Protein AF-0000000083250906 (afdb_homodimer)

Radius of gyration: 20.4 Å; Cα contacts (8 Å, |Δi|>4): 581; chains: 2; bounding box: 52×66×54 Å

Structure (mmCIF, N/CA/C/O backbone):
data_AF-0000000083250906-model_v1
#
loop_
_entity.id
_entity.type
_entity.pdbx_description
1 polymer 'Uncharacterized protein'
#
loop_
_atom_site.group_PDB
_atom_site.id
_atom_site.type_symbol
_atom_site.label_atom_id
_atom_site.label_alt_id
_atom_site.label_comp_id
_atom_site.label_asym_id
_atom_site.label_entity_id
_atom_site.label_seq_id
_atom_site.pdbx_PDB_ins_code
_atom_site.Cartn_x
_atom_site.Cartn_y
_atom_site.Cartn_z
_atom_site.occupancy
_atom_site.B_iso_or_equiv
_atom_site.auth_seq_id
_atom_site.auth_comp_id
_atom_site.auth_asym_id
_atom_site.auth_atom_id
_atom_site.pdbx_PDB_model_num
ATOM 1 N N . MET A 1 1 ? 17.859 16.906 20.922 1 34.06 1 MET A N 1
ATOM 2 C CA . MET A 1 1 ? 17.094 16.047 20.016 1 34.06 1 MET A CA 1
ATOM 3 C C . MET A 1 1 ? 17.281 16.469 18.578 1 34.06 1 MET A C 1
ATOM 5 O O . MET A 1 1 ? 16.797 15.805 17.656 1 34.06 1 MET A O 1
ATOM 9 N N . LEU A 1 2 ? 17.578 17.812 18.469 1 46.78 2 LEU A N 1
ATOM 10 C CA . LEU A 1 2 ? 17.938 18.703 17.391 1 46.78 2 LEU A CA 1
ATOM 11 C C . LEU A 1 2 ? 19.234 18.266 16.719 1 46.78 2 LEU A C 1
ATOM 13 O O . LEU A 1 2 ? 19.469 18.578 15.555 1 46.78 2 LEU A O 1
ATOM 17 N N . GLY A 1 3 ? 20.031 17.609 17.578 1 51.97 3 GLY A N 1
ATOM 18 C CA . GLY A 1 3 ? 21.453 17.547 17.344 1 51.97 3 GLY A CA 1
ATOM 19 C C . GLY A 1 3 ? 21.844 16.562 16.25 1 51.97 3 GLY A C 1
ATOM 20 O O . GLY A 1 3 ? 22.938 16.641 15.695 1 51.97 3 GLY A O 1
ATOM 21 N N . ASN A 1 4 ? 21.016 15.383 16 1 67.25 4 ASN A N 1
ATOM 22 C CA . ASN A 1 4 ? 21.625 14.359 15.164 1 67.25 4 ASN A CA 1
ATOM 23 C C . ASN A 1 4 ? 21.172 14.469 13.711 1 67.25 4 ASN A C 1
ATOM 25 O O . ASN A 1 4 ? 21 13.453 13.031 1 67.25 4 ASN A O 1
ATOM 29 N N . GLU A 1 5 ? 20.891 15.664 13.297 1 77.81 5 GLU A N 1
ATOM 30 C CA . GLU A 1 5 ? 20.562 15.875 11.891 1 77.81 5 GLU A CA 1
ATOM 31 C C . GLU A 1 5 ? 21.812 16.188 11.078 1 77.81 5 GLU A C 1
ATOM 33 O O . GLU A 1 5 ? 22.719 16.859 11.562 1 77.81 5 GLU A O 1
ATOM 38 N N . ARG A 1 6 ? 22.031 15.648 9.891 1 81.88 6 ARG A N 1
ATOM 39 C CA . ARG A 1 6 ? 23.109 15.914 8.945 1 81.88 6 ARG A CA 1
ATOM 40 C C . ARG A 1 6 ? 22.578 16.578 7.684 1 81.88 6 ARG A C 1
ATOM 42 O O . ARG A 1 6 ? 21.516 16.234 7.191 1 81.88 6 ARG A O 1
ATOM 49 N N . THR A 1 7 ? 23.328 17.578 7.266 1 82.25 7 THR A N 1
ATOM 50 C CA . THR A 1 7 ? 23.047 18.125 5.941 1 82.25 7 THR A CA 1
ATOM 51 C C . THR A 1 7 ? 23.453 17.141 4.852 1 82.25 7 THR A C 1
ATOM 53 O O . THR A 1 7 ? 24.594 16.641 4.844 1 82.25 7 THR A O 1
ATOM 56 N N . MET A 1 8 ? 22.547 16.891 3.951 1 82.88 8 MET A N 1
ATOM 57 C CA . MET A 1 8 ? 22.828 15.898 2.904 1 82.88 8 MET A CA 1
ATOM 58 C C . MET A 1 8 ? 23.547 16.547 1.726 1 82.88 8 MET A C 1
ATOM 60 O O . MET A 1 8 ? 23.25 17.688 1.371 1 82.88 8 MET A O 1
ATOM 64 N N . PRO A 1 9 ? 24.547 15.797 1.198 1 79.19 9 PRO A N 1
ATOM 65 C CA . PRO A 1 9 ? 25.078 16.266 -0.079 1 79.19 9 PRO A CA 1
ATOM 66 C C . PRO A 1 9 ? 24 16.406 -1.157 1 79.19 9 PRO A C 1
ATOM 68 O O . PRO A 1 9 ? 23 15.68 -1.126 1 79.19 9 PRO A O 1
ATOM 71 N N . SER A 1 10 ? 24.219 17.281 -2.186 1 81.5 10 SER A N 1
ATOM 72 C CA . SER A 1 10 ? 23.219 17.656 -3.178 1 81.5 10 SER A CA 1
ATOM 73 C C . SER A 1 10 ? 22.75 16.438 -3.973 1 81.5 10 SER A C 1
ATOM 75 O O . SER A 1 10 ? 21.578 16.344 -4.344 1 81.5 10 SER A O 1
ATOM 77 N N . PHE A 1 11 ? 23.609 15.578 -4.215 1 74.62 11 PHE A N 1
ATOM 78 C CA . PHE A 1 11 ? 23.281 14.43 -5.055 1 74.62 11 PHE A CA 1
ATOM 79 C C . PHE A 1 11 ? 22.359 13.469 -4.309 1 74.62 11 PHE A C 1
ATOM 81 O O . PHE A 1 11 ? 21.703 12.625 -4.926 1 74.62 11 PHE A O 1
ATOM 88 N N . LEU A 1 12 ? 22.125 13.664 -3.014 1 79.5 12 LEU A N 1
ATOM 89 C CA . LEU A 1 12 ? 21.281 12.789 -2.215 1 79.5 12 LEU A CA 1
ATOM 90 C C . LEU A 1 12 ? 19.969 13.484 -1.839 1 79.5 12 LEU A C 1
ATOM 92 O O . LEU A 1 12 ? 19.125 12.898 -1.171 1 79.5 12 LEU A O 1
ATOM 96 N N . HIS A 1 13 ? 19.844 14.688 -2.299 1 81.94 13 HIS A N 1
ATOM 97 C CA . HIS A 1 13 ? 18.688 15.477 -1.919 1 81.94 13 HIS A CA 1
ATOM 98 C C . HIS A 1 13 ? 17.391 14.836 -2.43 1 81.94 13 HIS A C 1
ATOM 100 O O . HIS A 1 13 ? 16.344 14.93 -1.783 1 81.94 13 HIS A O 1
ATOM 106 N N . GLU A 1 14 ? 17.5 14.164 -3.51 1 78.56 14 GLU A N 1
ATOM 107 C CA . GLU A 1 14 ? 16.312 13.57 -4.094 1 78.56 14 GLU A CA 1
ATOM 108 C C . GLU A 1 14 ? 15.812 12.398 -3.256 1 78.56 14 GLU A C 1
ATOM 110 O O . GLU A 1 14 ? 14.617 12.086 -3.258 1 78.56 14 GLU A O 1
ATOM 115 N N . VAL A 1 15 ? 16.703 11.844 -2.527 1 79.94 15 VAL A N 1
ATOM 116 C CA . VAL A 1 15 ? 16.359 10.648 -1.77 1 79.94 15 VAL A CA 1
ATOM 117 C C . VAL A 1 15 ? 16.109 11.008 -0.306 1 79.94 15 VAL A C 1
ATOM 119 O O . VAL A 1 15 ? 15.164 10.531 0.312 1 79.94 15 VAL A O 1
ATOM 122 N N . PHE A 1 16 ? 16.906 11.867 0.268 1 82.69 16 PHE A N 1
ATOM 123 C CA . PHE A 1 16 ? 16.875 12.078 1.711 1 82.69 16 PHE A CA 1
ATOM 124 C C . PHE A 1 16 ? 16.406 13.484 2.043 1 82.69 16 PHE A C 1
ATOM 126 O O . PHE A 1 16 ? 16.203 13.82 3.213 1 82.69 16 PHE A O 1
ATOM 133 N N . GLY A 1 17 ? 16.25 14.297 1.015 1 79.81 17 GLY A N 1
ATOM 134 C CA . GLY A 1 17 ? 16.047 15.711 1.27 1 79.81 17 GLY A CA 1
ATOM 135 C C . GLY A 1 17 ? 17.328 16.438 1.655 1 79.81 17 GLY A C 1
ATOM 136 O O . GLY A 1 17 ? 18.422 15.875 1.567 1 79.81 17 GLY A O 1
ATOM 137 N N . ALA A 1 18 ? 17.125 17.703 2.133 1 81.31 18 ALA A N 1
ATOM 138 C CA . ALA A 1 18 ? 18.281 18.562 2.402 1 81.31 18 ALA A CA 1
ATOM 139 C C . ALA A 1 18 ? 18.875 18.25 3.77 1 81.31 18 ALA A C 1
ATOM 141 O O . ALA A 1 18 ? 20.094 18.297 3.943 1 81.31 18 ALA A O 1
ATOM 142 N N . LYS A 1 19 ? 18.062 17.969 4.758 1 82.06 19 LYS A N 1
ATOM 143 C CA . LYS A 1 19 ? 18.484 17.609 6.102 1 82.06 19 LYS A CA 1
ATOM 144 C C . LYS A 1 19 ? 17.75 16.375 6.602 1 82.06 19 LYS A C 1
ATOM 146 O O . LYS A 1 19 ? 16.547 16.219 6.379 1 82.06 19 LYS A O 1
ATOM 151 N N . GLN A 1 20 ? 18.562 15.398 7.098 1 83.75 20 GLN A N 1
ATOM 152 C CA . GLN A 1 20 ? 17.969 14.148 7.574 1 83.75 20 GLN A CA 1
ATOM 153 C C . GLN A 1 20 ? 18.719 13.609 8.789 1 83.75 20 GLN A C 1
ATOM 155 O O . GLN A 1 20 ? 19.938 13.734 8.883 1 83.75 20 GLN A O 1
ATOM 160 N N . SER A 1 21 ? 17.969 13.07 9.742 1 88.88 21 SER A N 1
ATOM 161 C CA . SER A 1 21 ? 18.625 12.422 10.883 1 88.88 21 SER A CA 1
ATOM 162 C C . SER A 1 21 ? 19.375 11.172 10.445 1 88.88 21 SER A C 1
ATOM 164 O O . SER A 1 21 ? 18.953 10.477 9.523 1 88.88 21 SER A O 1
ATOM 166 N N . VAL A 1 22 ? 20.422 10.844 11.133 1 88.69 22 VAL A N 1
ATOM 167 C CA . VAL A 1 22 ? 21.234 9.672 10.828 1 88.69 22 VAL A CA 1
ATOM 168 C C . VAL A 1 22 ? 20.422 8.406 11.016 1 88.69 22 VAL A C 1
ATOM 170 O O . VAL A 1 22 ? 20.516 7.473 10.211 1 88.69 22 VAL A O 1
ATOM 173 N N . GLY A 1 23 ? 19.641 8.328 12.07 1 91.5 23 GLY A N 1
ATOM 174 C CA . GLY A 1 23 ? 18.766 7.18 12.281 1 91.5 23 GLY A CA 1
ATOM 175 C C . GLY A 1 23 ? 17.828 6.926 11.133 1 91.5 23 GLY A C 1
ATOM 176 O O . GLY A 1 23 ? 17.609 5.777 10.734 1 91.5 23 GLY A O 1
ATOM 177 N N . THR A 1 24 ? 17.25 7.941 10.586 1 92.62 24 THR A N 1
ATOM 178 C CA . THR A 1 24 ? 16.328 7.828 9.461 1 92.62 24 THR A CA 1
ATOM 179 C C . THR A 1 24 ? 17.062 7.34 8.211 1 92.62 24 THR A C 1
ATOM 181 O O . THR A 1 24 ? 16.562 6.473 7.492 1 92.62 24 THR A O 1
ATOM 184 N N . ILE A 1 25 ? 18.25 7.895 7.988 1 93.19 25 ILE A N 1
ATOM 185 C CA . ILE A 1 25 ? 19.047 7.469 6.844 1 93.19 25 ILE A CA 1
ATOM 186 C C . ILE A 1 25 ? 19.359 5.977 6.953 1 93.19 25 ILE A C 1
ATOM 188 O O . ILE A 1 25 ? 19.172 5.23 5.988 1 93.19 25 ILE A O 1
ATOM 192 N N . LEU A 1 26 ? 19.797 5.539 8.062 1 94.62 26 LEU A N 1
ATOM 193 C CA . LEU A 1 26 ? 20.125 4.141 8.289 1 94.62 26 LEU A CA 1
ATOM 194 C C . LEU A 1 26 ? 18.906 3.248 8.094 1 94.62 26 LEU A C 1
ATOM 196 O O . LEU A 1 26 ? 19.016 2.164 7.512 1 94.62 26 LEU A O 1
ATOM 200 N N . ALA A 1 27 ? 17.766 3.695 8.562 1 96 27 ALA A N 1
ATOM 201 C CA . ALA A 1 27 ? 16.531 2.928 8.398 1 96 27 ALA A CA 1
ATOM 202 C C . ALA A 1 27 ? 16.156 2.797 6.93 1 96 27 ALA A C 1
ATOM 204 O O . ALA A 1 27 ? 15.734 1.729 6.484 1 96 27 ALA A O 1
ATOM 205 N N . ILE A 1 28 ? 16.312 3.881 6.176 1 96.69 28 ILE A N 1
ATOM 206 C CA . ILE A 1 28 ? 15.992 3.9 4.754 1 96.69 28 ILE A CA 1
ATOM 207 C C . ILE A 1 28 ? 16.922 2.943 4.004 1 96.69 28 ILE A C 1
ATOM 209 O O . ILE A 1 28 ? 16.453 2.129 3.201 1 96.69 28 ILE A O 1
ATOM 213 N N . VAL A 1 29 ? 18.219 3.02 4.289 1 96.5 29 VAL A N 1
ATOM 214 C CA . VAL A 1 29 ? 19.188 2.131 3.654 1 96.5 29 VAL A CA 1
ATOM 215 C C . VAL A 1 29 ? 18.906 0.686 4.062 1 96.5 29 VAL A C 1
ATOM 217 O O . VAL A 1 29 ? 18.953 -0.222 3.229 1 96.5 29 VAL A O 1
ATOM 220 N N . ALA A 1 30 ? 18.594 0.474 5.281 1 97.69 30 ALA A N 1
ATOM 221 C CA . ALA A 1 30 ? 18.328 -0.868 5.797 1 97.69 30 ALA A CA 1
ATOM 222 C C . ALA A 1 30 ? 17.109 -1.484 5.117 1 97.69 30 ALA A C 1
ATOM 224 O O . ALA A 1 30 ? 17.156 -2.641 4.691 1 97.69 30 ALA A O 1
ATOM 225 N N . ILE A 1 31 ? 16.047 -0.739 5.023 1 98.06 31 ILE A N 1
ATOM 226 C CA . ILE A 1 31 ? 14.836 -1.302 4.434 1 98.06 31 ILE A CA 1
ATOM 227 C C . ILE A 1 31 ? 15.055 -1.54 2.941 1 98.06 31 ILE A C 1
ATOM 229 O O . ILE A 1 31 ? 14.586 -2.543 2.396 1 98.06 31 ILE A O 1
ATOM 233 N N . GLY A 1 32 ? 15.703 -0.573 2.227 1 98.06 32 GLY A N 1
ATOM 234 C CA . GLY A 1 32 ? 16.016 -0.801 0.828 1 98.06 32 GLY A CA 1
ATOM 235 C C . GLY A 1 32 ? 16.859 -2.045 0.604 1 98.06 32 GLY A C 1
ATOM 236 O O . GLY A 1 32 ? 16.547 -2.863 -0.264 1 98.06 32 GLY A O 1
ATOM 237 N N . THR A 1 33 ? 17.906 -2.154 1.398 1 98.25 33 THR A N 1
ATOM 238 C CA . THR A 1 33 ? 18.781 -3.316 1.316 1 98.25 33 THR A CA 1
ATOM 239 C C . THR A 1 33 ? 18.031 -4.594 1.683 1 98.25 33 THR A C 1
ATOM 241 O O . THR A 1 33 ? 18.156 -5.609 0.997 1 98.25 33 THR A O 1
ATOM 244 N N . GLY A 1 34 ? 17.312 -4.527 2.762 1 98.44 34 GLY A N 1
ATOM 245 C CA . GLY A 1 34 ? 16.547 -5.68 3.195 1 98.44 34 GLY A CA 1
ATOM 246 C C . GLY A 1 34 ? 15.578 -6.184 2.137 1 98.44 34 GLY A C 1
ATOM 247 O O . GLY A 1 34 ? 15.477 -7.391 1.912 1 98.44 34 GLY A O 1
ATOM 248 N N . ILE A 1 35 ? 14.883 -5.316 1.501 1 98.44 35 ILE A N 1
ATOM 249 C CA . ILE A 1 35 ? 13.914 -5.676 0.474 1 98.44 35 ILE A CA 1
ATOM 250 C C . ILE A 1 35 ? 14.625 -6.316 -0.713 1 98.44 35 ILE A C 1
ATOM 252 O O . ILE A 1 35 ? 14.234 -7.391 -1.177 1 98.44 35 ILE A O 1
ATOM 256 N N . ALA A 1 36 ? 15.68 -5.672 -1.227 1 98.12 36 ALA A N 1
ATOM 257 C CA . ALA A 1 36 ? 16.422 -6.227 -2.354 1 98.12 36 ALA A CA 1
ATOM 258 C C . ALA A 1 36 ? 16.969 -7.613 -2.023 1 98.12 36 ALA A C 1
ATOM 260 O O . ALA A 1 36 ? 16.828 -8.547 -2.818 1 98.12 36 ALA A O 1
ATOM 261 N N . CYS A 1 37 ? 17.516 -7.824 -0.833 1 97.94 37 CYS A N 1
ATOM 262 C CA . CYS A 1 37 ? 18.078 -9.094 -0.414 1 97.94 37 CYS A CA 1
ATOM 263 C C . CYS A 1 37 ? 17 -10.148 -0.228 1 97.94 37 CYS A C 1
ATOM 265 O O . CYS A 1 37 ? 17.156 -11.289 -0.661 1 97.94 37 CYS A O 1
ATOM 267 N N . ALA A 1 38 ? 15.953 -9.773 0.42 1 98.31 38 ALA A N 1
ATOM 268 C CA . ALA A 1 38 ? 14.867 -10.727 0.674 1 98.31 38 ALA A CA 1
ATOM 269 C C . ALA A 1 38 ? 14.297 -11.273 -0.631 1 98.31 38 ALA A C 1
ATOM 271 O O . ALA A 1 38 ? 14.047 -12.477 -0.751 1 98.31 38 ALA A O 1
ATOM 272 N N . LEU A 1 39 ? 14.078 -10.422 -1.577 1 97.38 39 LEU A N 1
ATOM 273 C CA . LEU A 1 39 ? 13.547 -10.867 -2.859 1 97.38 39 LEU A CA 1
ATOM 274 C C . LEU A 1 39 ? 14.562 -11.711 -3.609 1 97.38 39 LEU A C 1
ATOM 276 O O . LEU A 1 39 ? 14.219 -12.75 -4.18 1 97.38 39 LEU A O 1
ATOM 280 N N . TRP A 1 40 ? 15.797 -11.281 -3.578 1 96.62 40 TRP A N 1
ATOM 281 C CA . TRP A 1 40 ? 16.844 -12.039 -4.258 1 96.62 40 TRP A CA 1
ATOM 282 C C . TRP A 1 40 ? 17 -13.422 -3.646 1 96.62 40 TRP A C 1
ATOM 284 O O . TRP A 1 40 ? 17.062 -14.422 -4.367 1 96.62 40 TRP A O 1
ATOM 294 N N . LEU A 1 41 ? 17.016 -13.516 -2.336 1 96.5 41 LEU A N 1
ATOM 295 C CA . LEU A 1 41 ? 17.219 -14.781 -1.632 1 96.5 41 LEU A CA 1
ATOM 296 C C . LEU A 1 41 ? 15.945 -15.625 -1.676 1 96.5 41 LEU A C 1
ATOM 298 O O . LEU A 1 41 ? 16.016 -16.859 -1.658 1 96.5 41 LEU A O 1
ATOM 302 N N . GLY A 1 42 ? 14.805 -15.023 -1.738 1 96.31 42 GLY A N 1
ATOM 303 C CA . GLY A 1 42 ? 13.531 -15.734 -1.743 1 96.31 42 GLY A CA 1
ATOM 304 C C . GLY A 1 42 ? 13.195 -16.344 -3.092 1 96.31 42 GLY A C 1
ATOM 305 O O . GLY A 1 42 ? 12.375 -17.266 -3.176 1 96.31 42 GLY A O 1
ATOM 306 N N . PHE A 1 43 ? 13.797 -15.781 -4.086 1 95.19 43 PHE A N 1
ATOM 307 C CA . PHE A 1 43 ? 13.539 -16.266 -5.438 1 95.19 43 PHE A CA 1
ATOM 308 C C . PHE A 1 43 ? 14.852 -16.469 -6.191 1 95.19 43 PHE A C 1
ATOM 310 O O . PHE A 1 43 ? 15.086 -15.844 -7.227 1 95.19 43 PHE A O 1
ATOM 317 N N . PRO A 1 44 ? 15.617 -17.391 -5.82 1 91 44 PRO A N 1
ATOM 318 C CA . PRO A 1 44 ? 16.969 -17.562 -6.352 1 91 44 PRO A CA 1
ATOM 319 C C . PRO A 1 44 ? 16.984 -17.906 -7.836 1 91 44 PRO A C 1
ATOM 321 O O . PRO A 1 44 ? 17.922 -17.578 -8.555 1 91 44 PRO A O 1
ATOM 324 N N . ASP A 1 45 ? 15.977 -18.531 -8.375 1 91.56 45 ASP A N 1
ATOM 325 C CA . ASP A 1 45 ? 15.93 -18.969 -9.766 1 91.56 45 ASP A CA 1
ATOM 326 C C . ASP A 1 45 ? 15.703 -17.781 -10.711 1 91.56 45 ASP A C 1
ATOM 328 O O . ASP A 1 45 ? 15.914 -17.906 -11.922 1 91.56 45 ASP A O 1
ATOM 332 N N . SER A 1 46 ? 15.312 -16.641 -10.094 1 90 46 SER A N 1
ATOM 333 C CA . SER A 1 46 ? 14.953 -15.492 -10.914 1 90 46 SER 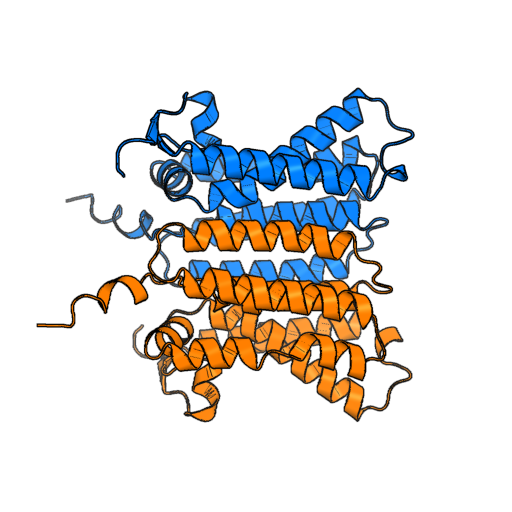A CA 1
ATOM 334 C C . SER A 1 46 ? 16.188 -14.852 -11.531 1 90 46 SER A C 1
ATOM 336 O O . SER A 1 46 ? 16.094 -14.102 -12.508 1 90 46 SER A O 1
ATOM 338 N N . THR A 1 47 ? 17.406 -15.109 -10.977 1 90.38 47 THR A N 1
ATOM 339 C CA . THR A 1 47 ? 18.594 -14.414 -11.477 1 90.38 47 THR A CA 1
ATOM 340 C C . THR A 1 47 ? 19.688 -15.406 -11.828 1 90.38 47 THR A C 1
ATOM 342 O O . THR A 1 47 ? 20.781 -15.008 -12.258 1 90.38 47 THR A O 1
ATOM 345 N N . VAL A 1 48 ? 19.531 -16.672 -11.695 1 89 48 VAL A N 1
ATOM 346 C CA . VAL A 1 48 ? 20.578 -17.688 -11.773 1 89 48 VAL A CA 1
ATOM 347 C C . VAL A 1 48 ? 21.156 -17.719 -13.18 1 89 48 VAL A C 1
ATOM 349 O O . VAL A 1 48 ? 22.375 -17.906 -13.359 1 89 48 VAL A O 1
ATOM 352 N N . ASP A 1 49 ? 20.422 -17.594 -14.164 1 90.62 49 ASP A N 1
ATOM 353 C CA . ASP A 1 49 ? 20.891 -17.719 -15.539 1 90.62 49 ASP A CA 1
ATOM 354 C C . ASP A 1 49 ? 21.203 -16.359 -16.141 1 90.62 49 ASP A C 1
ATOM 356 O O . ASP A 1 49 ? 21.422 -16.234 -17.344 1 90.62 49 ASP A O 1
ATOM 360 N N . LEU A 1 50 ? 21.312 -15.328 -15.367 1 93.62 50 LEU A N 1
ATOM 361 C CA . LEU A 1 50 ? 21.547 -13.969 -15.859 1 93.62 50 LEU A CA 1
ATOM 362 C C . LEU A 1 50 ? 22.984 -13.539 -15.594 1 93.62 50 LEU A C 1
ATOM 364 O O . LEU A 1 50 ? 23.578 -13.938 -14.594 1 93.62 50 LEU A O 1
ATOM 368 N N . PRO A 1 51 ? 23.531 -12.727 -16.594 1 96.19 51 PRO A N 1
ATOM 369 C CA . PRO A 1 51 ? 24.812 -12.094 -16.281 1 96.19 51 PRO A CA 1
ATOM 370 C C . PRO A 1 51 ? 24.781 -11.32 -14.969 1 96.19 51 PRO A C 1
ATOM 372 O O . PRO A 1 51 ? 23.766 -10.688 -14.648 1 96.19 51 PRO A O 1
ATOM 375 N N . ALA A 1 52 ? 25.922 -11.305 -14.305 1 95.06 52 ALA A N 1
ATOM 376 C CA . ALA A 1 52 ? 26.016 -10.711 -12.969 1 95.06 52 ALA A CA 1
ATOM 377 C C . ALA A 1 52 ? 25.672 -9.219 -13.008 1 95.06 52 ALA A C 1
ATOM 379 O O . ALA A 1 52 ? 25.062 -8.695 -12.078 1 95.06 52 ALA A O 1
ATOM 380 N N . TRP A 1 53 ? 26.078 -8.523 -14.055 1 96.38 53 TRP A N 1
ATOM 381 C CA . TRP A 1 53 ? 25.844 -7.086 -14.109 1 96.38 53 TRP A CA 1
ATOM 382 C C . TRP A 1 53 ? 24.359 -6.777 -14.234 1 96.38 53 TRP A C 1
ATOM 384 O O . TRP A 1 53 ? 23.875 -5.773 -13.703 1 96.38 53 TRP A O 1
ATOM 394 N N . ARG A 1 54 ? 23.578 -7.574 -14.953 1 96.88 54 ARG A N 1
ATOM 395 C CA . ARG A 1 54 ? 22.125 -7.387 -15.047 1 96.88 54 ARG A CA 1
ATOM 396 C C . ARG A 1 54 ? 21.469 -7.574 -13.688 1 96.88 54 ARG A C 1
ATOM 398 O O . ARG A 1 54 ? 20.609 -6.781 -13.297 1 96.88 54 ARG A O 1
ATOM 405 N N . THR A 1 55 ? 21.953 -8.625 -13.031 1 96.12 55 THR A N 1
ATOM 406 C CA . THR A 1 55 ? 21.422 -8.891 -11.695 1 96.12 55 THR A CA 1
ATOM 407 C C . THR A 1 55 ? 21.766 -7.75 -10.742 1 96.12 55 THR A C 1
ATOM 409 O O . THR A 1 55 ? 20.906 -7.266 -10 1 96.12 55 THR A O 1
ATOM 412 N N . ALA A 1 56 ? 23 -7.324 -10.773 1 97.12 56 ALA A N 1
ATOM 413 C CA . ALA A 1 56 ? 23.453 -6.254 -9.883 1 97.12 56 ALA A CA 1
ATOM 414 C C . ALA A 1 56 ? 22.656 -4.973 -10.125 1 97.12 56 ALA A C 1
ATOM 416 O O . ALA A 1 56 ? 22.219 -4.316 -9.18 1 97.12 56 ALA A O 1
ATOM 417 N N . LEU A 1 57 ? 22.469 -4.602 -11.367 1 97.5 57 LEU A N 1
ATOM 418 C CA . LEU A 1 57 ? 21.719 -3.393 -11.703 1 97.5 57 LEU A CA 1
ATOM 419 C C . LEU A 1 57 ? 20.25 -3.523 -11.297 1 97.5 57 LEU A C 1
ATOM 421 O O . LEU A 1 57 ? 19.656 -2.566 -10.797 1 97.5 57 LEU A O 1
ATOM 425 N N . ALA A 1 58 ? 19.672 -4.637 -11.531 1 97.31 58 ALA A N 1
ATOM 426 C CA . ALA A 1 58 ? 18.281 -4.867 -11.133 1 97.31 58 ALA A CA 1
ATOM 427 C C . ALA A 1 58 ? 18.125 -4.754 -9.617 1 97.31 58 ALA A C 1
ATOM 429 O O . ALA A 1 58 ? 17.188 -4.117 -9.133 1 97.31 58 ALA A O 1
ATOM 430 N N . LEU A 1 59 ? 19.094 -5.336 -8.898 1 97.62 59 LEU A N 1
ATOM 431 C CA . LEU A 1 59 ? 19.016 -5.293 -7.441 1 97.62 59 LEU A CA 1
ATOM 432 C C . LEU A 1 59 ? 19.234 -3.871 -6.926 1 97.62 59 LEU A C 1
ATOM 434 O O . LEU A 1 59 ? 18.625 -3.469 -5.934 1 97.62 59 LEU A O 1
ATOM 438 N N . LEU A 1 60 ? 20.078 -3.154 -7.578 1 97.69 60 LEU A N 1
ATOM 439 C CA . LEU A 1 60 ? 20.281 -1.754 -7.215 1 97.69 60 LEU A CA 1
ATOM 440 C C . LEU A 1 60 ? 19 -0.953 -7.43 1 97.69 60 LEU A C 1
ATOM 442 O O . LEU A 1 60 ? 18.656 -0.101 -6.609 1 97.69 60 LEU A O 1
ATOM 446 N N . LEU A 1 61 ? 18.359 -1.193 -8.516 1 97.81 61 LEU A N 1
ATOM 447 C CA . LEU A 1 61 ? 17.109 -0.503 -8.789 1 97.81 61 LEU A CA 1
ATOM 448 C C . LEU A 1 61 ? 16.031 -0.923 -7.793 1 97.81 61 LEU A C 1
ATOM 450 O O . LEU A 1 61 ? 15.219 -0.097 -7.359 1 97.81 61 LEU A O 1
ATOM 454 N N . ILE A 1 62 ? 16 -2.182 -7.449 1 98.06 62 ILE A N 1
ATOM 455 C CA . ILE A 1 62 ? 15.047 -2.668 -6.457 1 98.06 62 ILE A CA 1
ATOM 456 C C . ILE A 1 62 ? 15.352 -2.037 -5.102 1 98.06 62 ILE A C 1
ATOM 458 O O . ILE A 1 62 ? 14.43 -1.673 -4.363 1 98.06 62 ILE A O 1
ATOM 462 N N . PHE A 1 63 ? 16.641 -1.933 -4.762 1 97.44 63 PHE A N 1
ATOM 463 C CA . PHE A 1 63 ? 17.062 -1.211 -3.564 1 97.44 63 PHE A CA 1
ATOM 464 C C . PHE A 1 63 ? 16.516 0.212 -3.572 1 97.44 63 PHE A C 1
ATOM 466 O O . PHE A 1 63 ? 15.977 0.682 -2.566 1 97.44 63 PHE A O 1
ATOM 473 N N . ASP A 1 64 ? 16.688 0.886 -4.699 1 96.31 64 ASP A N 1
ATOM 474 C CA . ASP A 1 64 ? 16.172 2.242 -4.848 1 96.31 64 ASP A CA 1
ATOM 475 C C . ASP A 1 64 ? 14.664 2.283 -4.625 1 96.31 64 ASP A C 1
ATOM 477 O O . ASP A 1 64 ? 14.156 3.174 -3.943 1 96.31 64 ASP A O 1
ATOM 481 N N . VAL A 1 65 ? 13.914 1.351 -5.211 1 97.5 65 VAL A N 1
ATOM 482 C CA . VAL A 1 65 ? 12.461 1.278 -5.059 1 97.5 65 VAL A CA 1
ATOM 483 C C . VAL A 1 65 ? 12.102 1.091 -3.588 1 97.5 65 VAL A C 1
ATOM 485 O O . VAL A 1 65 ? 11.266 1.818 -3.049 1 97.5 65 VAL A O 1
ATOM 488 N N . GLY A 1 66 ? 12.734 0.166 -2.922 1 97.31 66 GLY A N 1
ATOM 489 C CA . GLY A 1 66 ? 12.477 -0.091 -1.516 1 97.31 66 GLY A CA 1
ATOM 490 C C . GLY A 1 66 ? 12.812 1.087 -0.622 1 97.31 66 GLY A C 1
ATOM 491 O O . GLY A 1 66 ? 12.016 1.47 0.237 1 97.31 66 GLY A O 1
ATOM 492 N N . ALA A 1 67 ? 14 1.62 -0.777 1 96.62 67 ALA A N 1
ATOM 493 C CA . ALA A 1 67 ? 14.43 2.783 -0.007 1 96.62 67 ALA A CA 1
ATOM 494 C C . ALA A 1 67 ? 13.5 3.973 -0.244 1 96.62 67 ALA A C 1
ATOM 496 O O . ALA A 1 67 ? 13.188 4.715 0.688 1 96.62 67 ALA A O 1
ATOM 497 N N . GLY A 1 68 ? 13.125 4.125 -1.486 1 96.31 68 GLY A N 1
ATOM 498 C CA . GLY A 1 68 ? 12.234 5.227 -1.837 1 96.31 68 GLY A CA 1
ATOM 499 C C . GLY A 1 68 ? 10.867 5.121 -1.188 1 96.31 68 GLY A C 1
ATOM 500 O O . GLY A 1 68 ? 10.242 6.137 -0.887 1 96.31 68 GLY A O 1
ATOM 501 N N . CYS A 1 69 ? 10.344 3.936 -0.986 1 96.5 69 CYS A N 1
ATOM 502 C CA . CYS A 1 69 ? 9.086 3.748 -0.271 1 96.5 69 CYS A CA 1
ATOM 503 C C . CYS A 1 69 ? 9.148 4.387 1.112 1 96.5 69 CYS A C 1
ATOM 505 O O . CYS A 1 69 ? 8.164 4.973 1.572 1 96.5 69 CYS A O 1
ATOM 507 N N . ALA A 1 70 ? 10.258 4.277 1.719 1 94.81 70 ALA A N 1
ATOM 508 C CA . ALA A 1 70 ? 10.43 4.805 3.07 1 94.81 70 ALA A CA 1
ATOM 509 C C . ALA A 1 70 ? 10.781 6.289 3.039 1 94.81 70 ALA A C 1
ATOM 511 O O . ALA A 1 70 ? 10.141 7.102 3.713 1 94.81 70 ALA A O 1
ATOM 512 N N . ALA A 1 71 ? 11.766 6.68 2.24 1 95.12 71 ALA A N 1
ATOM 513 C CA . ALA A 1 71 ? 12.273 8.047 2.189 1 95.12 71 ALA A CA 1
ATOM 514 C C . ALA A 1 71 ? 11.164 9.031 1.832 1 95.12 71 ALA A C 1
ATOM 516 O O . ALA A 1 71 ? 11.117 10.148 2.363 1 95.12 71 ALA A O 1
ATOM 517 N N . ASN A 1 72 ? 10.266 8.617 0.992 1 94.94 72 ASN A N 1
ATOM 518 C CA . ASN A 1 72 ? 9.219 9.508 0.5 1 94.94 72 ASN A CA 1
ATOM 519 C C . ASN A 1 72 ? 8.188 9.805 1.582 1 94.94 72 ASN A C 1
ATOM 521 O O . ASN A 1 72 ? 7.379 10.727 1.439 1 94.94 72 ASN A O 1
ATOM 525 N N . PHE A 1 73 ? 8.227 9.117 2.707 1 93.81 73 PHE A N 1
ATOM 526 C CA . PHE A 1 73 ? 7.332 9.391 3.826 1 93.81 73 PHE A CA 1
ATOM 527 C C . PHE A 1 73 ? 7.98 10.359 4.812 1 93.81 73 PHE A C 1
ATOM 529 O O . PHE A 1 73 ? 7.355 10.766 5.793 1 93.81 73 PHE A O 1
ATOM 536 N N . THR A 1 74 ? 9.219 10.672 4.621 1 91.69 74 THR A N 1
ATOM 537 C CA . THR A 1 74 ? 9.883 11.602 5.531 1 91.69 74 THR A CA 1
ATOM 538 C C . THR A 1 74 ? 9.516 13.039 5.195 1 91.69 74 THR A C 1
ATOM 540 O O . THR A 1 74 ? 9.352 13.391 4.023 1 91.69 74 THR A O 1
ATOM 543 N N . ALA A 1 75 ? 9.5 13.891 6.262 1 88.38 75 ALA A N 1
ATOM 544 C CA . ALA A 1 75 ? 9.227 15.312 6.074 1 88.38 75 ALA A CA 1
ATOM 545 C C . ALA A 1 75 ? 10.305 15.969 5.215 1 88.38 75 ALA A C 1
ATOM 547 O O . ALA A 1 75 ? 10.008 16.828 4.379 1 88.38 75 ALA A O 1
ATOM 548 N N . SER A 1 76 ? 11.508 15.555 5.355 1 87.19 76 SER A N 1
ATOM 549 C CA . SER A 1 76 ? 12.641 16.125 4.629 1 87.19 76 SER A CA 1
ATOM 550 C C . SER A 1 76 ? 12.477 15.938 3.123 1 87.19 76 SER A C 1
ATOM 552 O O . SER A 1 76 ? 12.594 16.906 2.363 1 87.19 76 SER A O 1
ATOM 554 N N . THR A 1 77 ? 12.203 14.75 2.689 1 87.56 77 THR A N 1
ATOM 555 C CA . THR A 1 77 ? 12.016 14.477 1.269 1 87.56 77 THR A CA 1
ATOM 556 C C . THR A 1 77 ? 10.758 15.156 0.741 1 87.56 77 THR A C 1
ATOM 558 O O . THR A 1 77 ? 10.773 15.742 -0.344 1 87.56 77 THR A 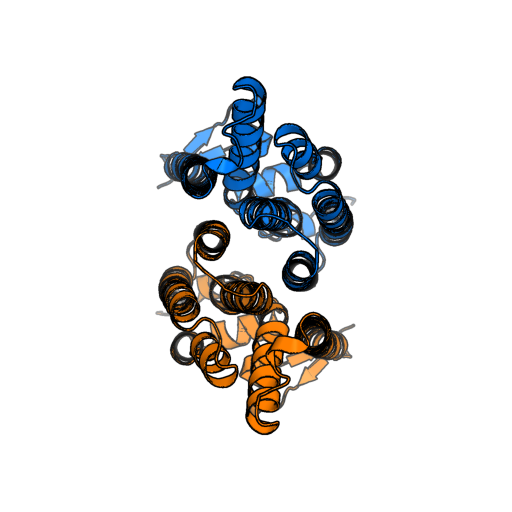O 1
ATOM 561 N N . ASN A 1 78 ? 9.688 15.078 1.482 1 88.31 78 ASN A N 1
ATOM 562 C CA . ASN A 1 78 ? 8.453 15.75 1.108 1 88.31 78 ASN A CA 1
ATOM 563 C C . ASN A 1 78 ? 8.672 17.25 0.89 1 88.31 78 ASN A C 1
ATOM 565 O O . ASN A 1 78 ? 8.25 17.797 -0.126 1 88.31 78 ASN A O 1
ATOM 569 N N . ASP A 1 79 ? 9.352 17.859 1.805 1 85.94 79 ASP A N 1
ATOM 570 C CA . ASP A 1 79 ? 9.586 19.312 1.757 1 85.94 79 ASP A CA 1
ATOM 571 C C . ASP A 1 79 ? 10.492 19.672 0.584 1 85.94 79 ASP A C 1
ATOM 573 O O . ASP A 1 79 ? 10.32 20.734 -0.029 1 85.94 79 ASP A O 1
ATOM 577 N N . PHE A 1 80 ? 11.438 18.844 0.336 1 85.69 80 PHE A N 1
ATOM 578 C CA . PHE A 1 80 ? 12.344 19.062 -0.783 1 85.69 80 PHE A CA 1
ATOM 579 C C . PHE A 1 80 ? 11.57 19.203 -2.09 1 85.69 80 PHE A C 1
ATOM 581 O O . PHE A 1 80 ? 11.797 20.141 -2.855 1 85.69 80 PHE A O 1
ATOM 588 N N . TYR A 1 81 ? 10.648 18.328 -2.352 1 86.19 81 TYR A N 1
ATOM 589 C CA . TYR A 1 81 ? 9.914 18.344 -3.609 1 86.19 81 TYR A CA 1
ATOM 590 C C . TYR A 1 81 ? 8.781 19.359 -3.566 1 86.19 81 TYR A C 1
ATOM 592 O O . TYR A 1 81 ? 8.367 19.891 -4.605 1 86.19 81 TYR A O 1
ATOM 600 N N . ALA A 1 82 ? 8.312 19.672 -2.4 1 84 82 ALA A N 1
ATOM 601 C CA . ALA A 1 82 ? 7.285 20.688 -2.244 1 84 82 ALA A CA 1
ATOM 602 C C . ALA A 1 82 ? 7.836 22.078 -2.574 1 84 82 ALA A C 1
ATOM 604 O O . ALA A 1 82 ? 7.094 22.953 -3.016 1 84 82 ALA A O 1
ATOM 605 N N . ALA A 1 83 ? 9.094 22.25 -2.408 1 85.56 83 ALA A N 1
ATOM 606 C CA . ALA A 1 83 ? 9.758 23.531 -2.625 1 85.56 83 ALA A CA 1
ATOM 607 C C . ALA A 1 83 ? 9.812 23.875 -4.109 1 85.56 83 ALA A C 1
ATOM 609 O O . ALA A 1 83 ? 9.844 25.047 -4.48 1 85.56 83 ALA A O 1
ATOM 610 N N . ASP A 1 84 ? 9.859 22.844 -4.965 1 90.5 84 ASP A N 1
ATOM 611 C CA . ASP A 1 84 ? 9.914 23.031 -6.414 1 90.5 84 ASP A CA 1
ATOM 612 C C . ASP A 1 84 ? 9.102 21.953 -7.133 1 90.5 84 ASP A C 1
ATOM 614 O O . ASP A 1 84 ? 9.586 20.844 -7.336 1 90.5 84 ASP A O 1
ATOM 618 N N . ARG A 1 85 ? 8.008 22.359 -7.625 1 89.75 85 ARG A N 1
ATOM 619 C CA . ARG A 1 85 ? 7.066 21.406 -8.203 1 89.75 85 ARG A CA 1
ATOM 620 C C . ARG A 1 85 ? 7.637 20.766 -9.469 1 89.75 85 ARG A C 1
ATOM 622 O O . ARG A 1 85 ? 7.266 19.641 -9.82 1 89.75 85 ARG A O 1
ATOM 629 N N . ARG A 1 86 ? 8.422 21.469 -10.188 1 92.56 86 ARG A N 1
ATOM 630 C CA . ARG A 1 86 ? 9.031 20.906 -11.391 1 92.56 86 ARG A CA 1
ATOM 631 C C . ARG A 1 86 ? 9.867 19.672 -11.07 1 92.56 86 ARG A C 1
ATOM 633 O O . ARG A 1 86 ? 9.914 18.719 -11.852 1 92.56 86 ARG A O 1
ATOM 640 N N . LYS A 1 87 ? 10.555 19.719 -9.938 1 90.88 87 LYS A N 1
ATOM 641 C CA . LYS A 1 87 ? 11.359 18.578 -9.5 1 90.88 87 LYS A CA 1
ATOM 642 C C . LYS A 1 87 ? 10.477 17.344 -9.25 1 90.88 87 LYS A C 1
ATOM 644 O O . LYS A 1 87 ? 10.891 16.219 -9.516 1 90.88 87 LYS A O 1
ATOM 649 N N . GLY A 1 88 ? 9.32 17.578 -8.742 1 93.38 88 GLY A N 1
ATOM 650 C CA . GLY A 1 88 ? 8.398 16.484 -8.516 1 93.38 88 GLY A CA 1
ATOM 651 C C . GLY A 1 88 ? 7.895 15.852 -9.797 1 93.38 88 GLY A C 1
ATOM 652 O O . GLY A 1 88 ? 7.82 14.625 -9.914 1 93.38 88 GLY A O 1
ATOM 653 N N . TRP A 1 89 ? 7.551 16.734 -10.727 1 94.38 89 TRP A N 1
ATOM 654 C CA . TRP A 1 89 ? 7.125 16.219 -12.023 1 94.38 89 TRP A CA 1
ATOM 655 C C . TRP A 1 89 ? 8.258 15.469 -12.719 1 94.38 89 TRP A C 1
ATOM 657 O O . TRP A 1 89 ? 8.031 14.445 -13.367 1 94.38 89 TRP A O 1
ATOM 667 N N . LEU A 1 90 ? 9.445 16 -12.594 1 93.31 90 LEU A N 1
ATOM 668 C CA . LEU A 1 90 ? 10.609 15.328 -13.148 1 93.31 90 LEU A CA 1
ATOM 669 C C . LEU A 1 90 ? 10.828 13.977 -12.469 1 93.31 90 LEU A C 1
ATOM 671 O O . LEU A 1 90 ? 11.172 12.992 -13.133 1 93.31 90 LEU A O 1
ATOM 675 N N . PHE A 1 91 ? 10.719 13.977 -11.133 1 93.06 91 PHE A N 1
ATOM 676 C CA . PHE A 1 91 ? 10.812 12.727 -10.391 1 93.06 91 PHE A CA 1
ATOM 677 C C . PHE A 1 91 ? 9.883 11.68 -10.984 1 93.06 91 PHE A C 1
ATOM 679 O O . PHE A 1 91 ? 10.297 10.555 -11.266 1 93.06 91 PHE A O 1
ATOM 686 N N . ILE A 1 92 ? 8.602 12.008 -11.195 1 95.75 92 ILE A N 1
ATOM 687 C CA . ILE A 1 92 ? 7.605 11.086 -11.719 1 95.75 92 ILE A CA 1
ATOM 688 C C . ILE A 1 92 ? 7.977 10.68 -13.148 1 95.75 92 ILE A C 1
ATOM 690 O O . ILE A 1 92 ? 7.949 9.492 -13.492 1 95.75 92 ILE A O 1
ATOM 694 N N . ALA A 1 93 ? 8.453 11.562 -13.984 1 92.38 93 ALA A N 1
ATOM 695 C CA . ALA A 1 93 ? 8.703 11.359 -15.414 1 92.38 93 ALA A CA 1
ATOM 696 C C . ALA A 1 93 ? 9.867 10.391 -15.625 1 92.38 93 ALA A C 1
ATOM 698 O O . ALA A 1 93 ? 9.875 9.625 -16.594 1 92.38 93 ALA A O 1
ATOM 699 N N . VAL A 1 94 ? 10.766 10.383 -14.711 1 90.25 94 VAL A N 1
ATOM 700 C CA . VAL A 1 94 ? 11.984 9.609 -14.945 1 90.25 94 VAL A CA 1
ATOM 701 C C . VAL A 1 94 ? 11.844 8.219 -14.328 1 90.25 94 VAL A C 1
ATOM 703 O O . VAL A 1 94 ? 12.727 7.375 -14.477 1 90.25 94 VAL A O 1
ATOM 706 N N . HIS A 1 95 ? 10.805 8 -13.734 1 93.12 95 HIS A N 1
ATOM 707 C CA . HIS A 1 95 ? 10.672 6.738 -13.016 1 93.12 95 HIS A CA 1
ATOM 708 C C . HIS A 1 95 ? 10.219 5.621 -13.945 1 93.12 95 HIS A C 1
ATOM 710 O O . HIS A 1 95 ? 9.117 5.094 -13.797 1 93.12 95 HIS A O 1
ATOM 716 N N . ALA A 1 96 ? 11.148 5.242 -14.703 1 92.44 96 ALA A N 1
ATOM 717 C CA . ALA A 1 96 ? 10.984 4.105 -15.609 1 92.44 96 ALA A CA 1
ATOM 718 C C . ALA A 1 96 ? 11.594 2.842 -15.016 1 92.44 96 ALA A C 1
ATOM 720 O O . ALA A 1 96 ? 11.875 1.884 -15.742 1 92.44 96 ALA A O 1
ATOM 721 N N . HIS A 1 97 ? 11.766 2.793 -13.758 1 92.62 97 HIS A N 1
ATOM 722 C CA . HIS A 1 97 ? 12.477 1.734 -13.039 1 92.62 97 HIS A CA 1
ATOM 723 C C . HIS A 1 97 ? 11.805 0.381 -13.258 1 92.62 97 HIS A C 1
ATOM 725 O O . HIS A 1 97 ? 12.492 -0.626 -13.461 1 92.62 97 HIS A O 1
ATOM 731 N N . LEU A 1 98 ? 10.523 0.376 -13.266 1 96.62 98 LEU A N 1
ATOM 732 C CA . LEU A 1 98 ? 9.82 -0.902 -13.227 1 96.62 98 LEU A CA 1
ATOM 733 C C . LEU A 1 98 ? 10 -1.655 -14.539 1 96.62 98 LEU A C 1
ATOM 735 O O . LEU A 1 98 ? 10.438 -2.809 -14.547 1 96.62 98 LEU A O 1
ATOM 739 N N . PRO A 1 99 ? 9.719 -1.056 -15.719 1 96.94 99 PRO A N 1
ATOM 740 C CA . PRO A 1 99 ? 9.992 -1.774 -16.969 1 96.94 99 PRO A CA 1
ATOM 741 C C . PRO A 1 99 ? 11.477 -2.115 -17.141 1 96.94 99 PRO A C 1
ATOM 743 O O . PRO A 1 99 ? 11.805 -3.146 -17.734 1 96.94 99 PRO A O 1
ATOM 746 N N . VAL A 1 100 ? 12.383 -1.289 -16.672 1 97.38 100 VAL A N 1
ATOM 747 C CA . VAL A 1 100 ? 13.82 -1.533 -16.781 1 97.38 100 VAL A CA 1
ATOM 748 C C . VAL A 1 100 ? 14.195 -2.756 -15.938 1 97.38 100 VAL A C 1
ATOM 750 O O . VAL A 1 100 ? 14.961 -3.609 -16.391 1 97.38 100 VAL A O 1
ATOM 753 N N . ILE A 1 101 ? 13.688 -2.857 -14.734 1 97.38 101 ILE A N 1
ATOM 754 C CA . ILE A 1 101 ? 13.945 -4.012 -13.883 1 97.38 101 ILE A CA 1
ATOM 755 C C . ILE A 1 101 ? 13.445 -5.281 -14.57 1 97.38 101 ILE A C 1
ATOM 757 O O . ILE A 1 101 ? 14.164 -6.285 -14.625 1 97.38 101 ILE A O 1
ATOM 761 N N . ALA A 1 102 ? 12.211 -5.238 -15.086 1 97.06 102 ALA A N 1
ATOM 762 C CA . ALA A 1 102 ? 11.656 -6.391 -15.781 1 97.06 102 ALA A CA 1
ATOM 763 C C . ALA A 1 102 ? 12.547 -6.809 -16.953 1 97.06 102 ALA A C 1
ATOM 765 O O . ALA A 1 102 ? 12.797 -7.996 -17.156 1 97.06 102 ALA A O 1
ATOM 766 N N . ALA A 1 103 ? 13.023 -5.852 -17.719 1 96.12 103 ALA A N 1
ATOM 767 C CA . ALA A 1 103 ? 13.883 -6.121 -18.859 1 96.12 103 ALA A CA 1
ATOM 768 C C . ALA A 1 103 ? 15.227 -6.711 -18.422 1 96.12 103 ALA A C 1
ATOM 770 O O . ALA A 1 103 ? 15.711 -7.668 -19.031 1 96.12 103 ALA A O 1
ATOM 771 N N . LEU A 1 104 ? 15.844 -6.16 -17.406 1 96.31 104 LEU A N 1
ATOM 772 C CA . LEU A 1 104 ? 17.125 -6.633 -16.891 1 96.31 104 LEU A CA 1
ATOM 773 C C . LEU A 1 104 ? 17.016 -8.078 -16.422 1 96.31 104 LEU A C 1
ATOM 775 O O . LEU A 1 104 ? 17.938 -8.875 -16.625 1 96.31 104 LEU A O 1
ATOM 779 N N . LEU A 1 105 ? 15.883 -8.438 -15.875 1 95.25 105 LEU A N 1
ATOM 780 C CA . LEU A 1 105 ? 15.703 -9.758 -15.281 1 95.25 105 LEU A CA 1
ATOM 781 C C . LEU A 1 105 ? 15.117 -10.742 -16.297 1 95.25 105 LEU A C 1
ATOM 783 O O . LEU A 1 105 ? 14.984 -11.93 -16 1 95.25 105 LEU A O 1
ATOM 787 N N . GLY A 1 106 ? 14.805 -10.219 -17.453 1 93.62 106 GLY A N 1
ATOM 788 C CA . GLY A 1 106 ? 14.117 -11.07 -18.406 1 93.62 106 GLY A CA 1
ATOM 789 C C . GLY A 1 106 ? 12.781 -11.57 -17.906 1 93.62 106 GLY A C 1
ATOM 790 O O . GLY A 1 106 ? 12.414 -12.727 -18.141 1 93.62 106 GLY A O 1
ATOM 791 N N . ALA A 1 107 ? 12.125 -10.75 -17.125 1 93.12 107 ALA A N 1
ATOM 792 C CA . ALA A 1 107 ? 10.898 -11.141 -16.453 1 93.12 107 ALA A CA 1
ATOM 793 C C . ALA A 1 107 ? 9.672 -10.594 -17.172 1 93.12 107 ALA A C 1
ATOM 795 O O . ALA A 1 107 ? 9.727 -10.328 -18.375 1 93.12 107 ALA A O 1
ATOM 796 N N . ASP A 1 108 ? 8.477 -10.5 -16.469 1 93.94 108 ASP A N 1
ATOM 797 C CA . ASP A 1 108 ? 7.148 -10.195 -16.984 1 93.94 108 ASP A CA 1
ATOM 798 C C . ASP A 1 108 ? 7.062 -8.758 -17.484 1 93.94 108 ASP A 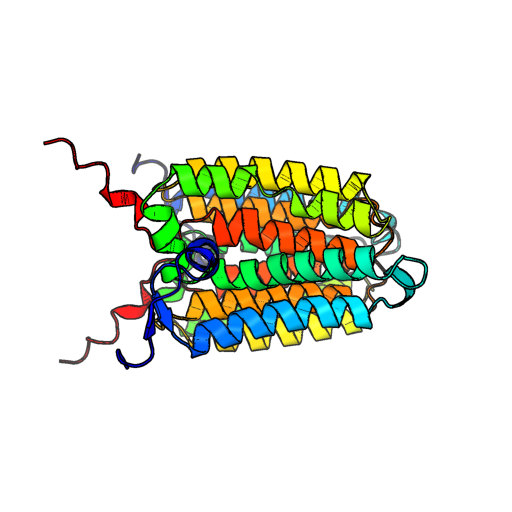C 1
ATOM 800 O O . ASP A 1 108 ? 6.484 -7.895 -16.812 1 93.94 108 ASP A O 1
ATOM 804 N N . LEU A 1 109 ? 7.473 -8.453 -18.734 1 95.75 109 LEU A N 1
ATOM 805 C CA . LEU A 1 109 ? 7.508 -7.094 -19.25 1 95.75 109 LEU A CA 1
ATOM 806 C C . LEU A 1 109 ? 6.098 -6.559 -19.469 1 95.75 109 LEU A C 1
ATOM 808 O O . LEU A 1 109 ? 5.816 -5.398 -19.156 1 95.75 109 LEU A O 1
ATOM 812 N N . GLY A 1 110 ? 5.184 -7.363 -20.047 1 96.81 110 GLY A N 1
ATOM 813 C CA . GLY A 1 110 ? 3.818 -6.926 -20.281 1 96.81 110 GLY A CA 1
ATOM 814 C C . GLY A 1 110 ? 3.137 -6.402 -19.031 1 96.81 110 GLY A C 1
ATOM 815 O O . GLY A 1 110 ? 2.785 -5.223 -18.953 1 96.81 110 GLY A O 1
ATOM 816 N N . PRO A 1 111 ? 3.027 -7.262 -18.047 1 97.94 111 PRO A N 1
ATOM 817 C CA . PRO A 1 111 ? 2.436 -6.828 -16.781 1 97.94 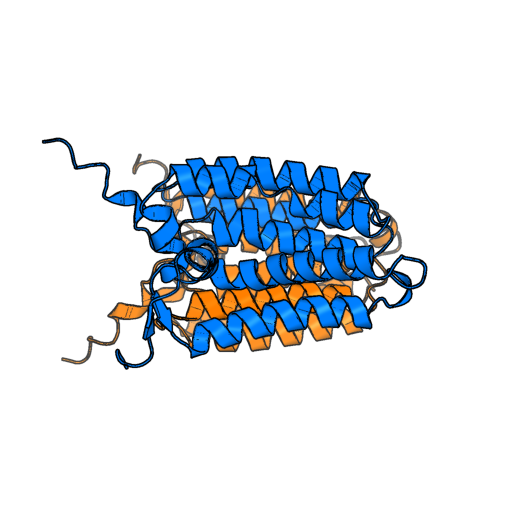111 PRO A CA 1
ATOM 818 C C . PRO A 1 111 ? 3.176 -5.645 -16.156 1 97.94 111 PRO A C 1
ATOM 820 O O . PRO A 1 111 ? 2.545 -4.73 -15.625 1 97.94 111 PRO A O 1
ATOM 823 N N . ALA A 1 112 ? 4.477 -5.664 -16.188 1 97.75 112 ALA A N 1
ATOM 824 C CA . ALA A 1 112 ? 5.262 -4.57 -15.625 1 97.75 112 ALA A CA 1
ATOM 825 C C . ALA A 1 112 ? 4.926 -3.248 -16.312 1 97.75 112 ALA A C 1
ATOM 827 O O . ALA A 1 112 ? 4.82 -2.213 -15.648 1 97.75 112 ALA A O 1
ATOM 828 N N . LEU A 1 113 ? 4.77 -3.25 -17.609 1 98.06 113 LEU A N 1
ATOM 829 C CA . LEU A 1 113 ? 4.422 -2.043 -18.359 1 98.06 113 LEU A CA 1
ATOM 830 C C . LEU A 1 113 ? 3.027 -1.559 -17.984 1 98.06 113 LEU A C 1
ATOM 832 O O . LEU A 1 113 ? 2.791 -0.353 -17.875 1 98.06 113 LEU A O 1
ATOM 836 N N . ALA A 1 114 ? 2.121 -2.457 -17.812 1 98.25 114 ALA A N 1
ATOM 837 C CA . ALA A 1 114 ? 0.765 -2.096 -17.406 1 98.25 114 ALA A CA 1
ATOM 838 C C . ALA A 1 11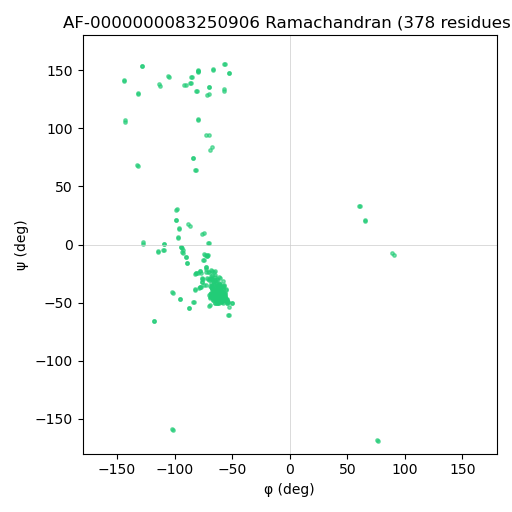4 ? 0.762 -1.41 -16.047 1 98.25 114 ALA A C 1
ATOM 840 O O . ALA A 1 114 ? 0.131 -0.365 -15.867 1 98.25 114 ALA A O 1
ATOM 841 N N . VAL A 1 115 ? 1.478 -1.994 -15.078 1 98.5 115 VAL A N 1
ATOM 842 C CA . VAL A 1 115 ? 1.538 -1.415 -13.742 1 98.5 115 VAL A CA 1
ATOM 843 C C . VAL A 1 115 ? 2.293 -0.089 -13.781 1 98.5 115 VAL A C 1
ATOM 845 O O . VAL A 1 115 ? 1.927 0.865 -13.094 1 98.5 115 VAL A O 1
ATOM 848 N N . TRP A 1 116 ? 3.344 -0.038 -14.594 1 98.5 116 TRP A N 1
ATOM 849 C CA . TRP A 1 116 ? 4.082 1.207 -14.766 1 98.5 116 TRP A CA 1
ATOM 850 C C . TRP A 1 116 ? 3.17 2.316 -15.281 1 98.5 116 TRP A C 1
ATOM 852 O O . TRP A 1 116 ? 3.141 3.414 -14.719 1 98.5 116 TRP A O 1
ATOM 862 N N . ALA A 1 117 ? 2.41 2.061 -16.312 1 98.62 117 ALA A N 1
ATOM 863 C CA . ALA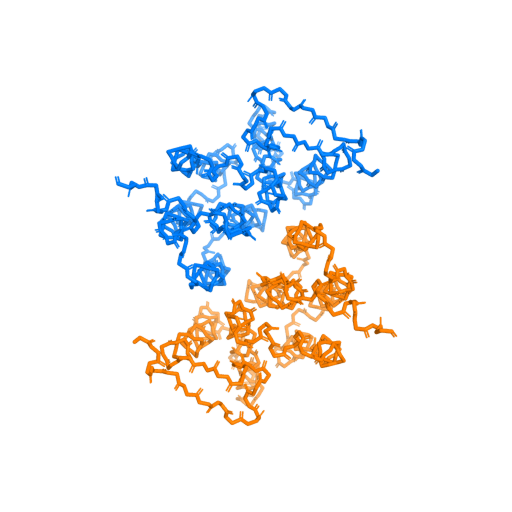 A 1 117 ? 1.501 3.057 -16.875 1 98.62 117 ALA A CA 1
ATOM 864 C C . ALA A 1 117 ? 0.457 3.49 -15.852 1 98.62 117 ALA A C 1
ATOM 866 O O . ALA A 1 117 ? 0.168 4.68 -15.711 1 98.62 117 ALA A O 1
ATOM 867 N N . PHE A 1 118 ? -0.104 2.529 -15.188 1 98.69 118 PHE A N 1
ATOM 868 C CA . PHE A 1 118 ? -1.075 2.814 -14.133 1 98.69 118 PHE A CA 1
ATOM 869 C C . PHE A 1 118 ? -0.462 3.699 -13.055 1 98.69 118 PHE A C 1
ATOM 871 O O . PHE A 1 118 ? -1.069 4.688 -12.641 1 98.69 118 PHE A O 1
ATOM 878 N N . THR A 1 119 ? 0.742 3.344 -12.609 1 98.62 119 THR A N 1
ATOM 879 C CA . THR A 1 119 ? 1.425 4.055 -11.539 1 98.62 119 THR A CA 1
ATOM 880 C C . THR A 1 119 ? 1.763 5.48 -11.961 1 98.62 119 THR A C 1
ATOM 882 O O . THR A 1 119 ? 1.497 6.434 -11.227 1 98.62 119 THR A O 1
ATOM 885 N N . ILE A 1 120 ? 2.32 5.617 -13.141 1 98.5 120 ILE A N 1
ATOM 886 C CA . ILE A 1 120 ? 2.746 6.93 -13.617 1 98.5 120 ILE A CA 1
ATOM 887 C C . ILE A 1 120 ? 1.523 7.816 -13.844 1 98.5 120 ILE A C 1
ATOM 889 O O . ILE A 1 120 ? 1.501 8.977 -13.422 1 98.5 120 ILE A O 1
ATOM 893 N N . SER A 1 121 ? 0.479 7.328 -14.523 1 98.38 121 SER A N 1
ATOM 894 C CA . SER A 1 121 ? -0.734 8.109 -14.734 1 98.38 121 SER A CA 1
ATOM 895 C C . SER A 1 121 ? -1.406 8.453 -13.406 1 98.38 121 SER A C 1
ATOM 897 O O . SER A 1 121 ? -1.835 9.586 -13.195 1 98.38 121 SER A O 1
ATOM 899 N N . GLY A 1 122 ? -1.493 7.469 -12.5 1 98.38 122 GLY A N 1
ATOM 900 C CA . GLY A 1 122 ? -2.07 7.707 -11.188 1 98.38 122 GLY A CA 1
ATOM 901 C C . GLY A 1 122 ? -1.286 8.711 -10.359 1 98.38 122 GLY A C 1
ATOM 902 O O . GLY A 1 122 ? -1.865 9.625 -9.773 1 98.38 122 GLY A O 1
ATOM 903 N N . ALA A 1 123 ? 0.031 8.516 -10.32 1 98.25 123 ALA A N 1
ATOM 904 C CA . ALA A 1 123 ? 0.884 9.453 -9.586 1 98.25 123 ALA A CA 1
ATOM 905 C C . ALA A 1 123 ? 0.747 10.867 -10.133 1 98.25 123 ALA A C 1
ATOM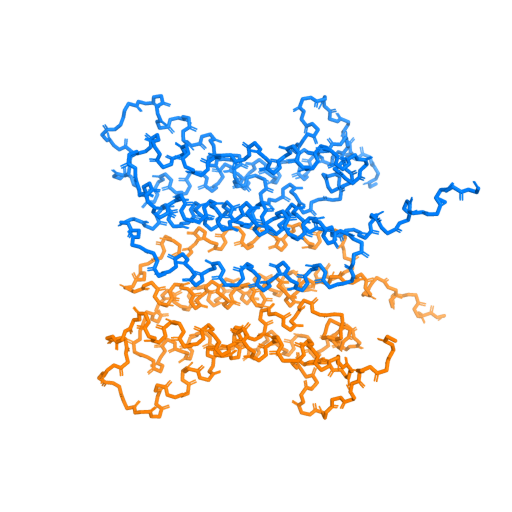 907 O O . ALA A 1 123 ? 0.72 11.836 -9.367 1 98.25 123 ALA A O 1
ATOM 908 N N . SER A 1 124 ? 0.7 11 -11.453 1 97.75 124 SER A N 1
ATOM 909 C CA . SER A 1 124 ? 0.537 12.312 -12.07 1 97.75 124 SER A CA 1
ATOM 910 C C . SER A 1 124 ? -0.777 12.961 -11.648 1 97.75 124 SER A C 1
ATOM 912 O O . SER A 1 124 ? -0.81 14.148 -11.312 1 97.75 124 SER A O 1
ATOM 914 N N . ALA A 1 125 ? -1.866 12.227 -11.68 1 97.44 125 ALA A N 1
ATOM 915 C CA . ALA A 1 125 ? -3.17 12.734 -11.266 1 97.44 125 ALA A CA 1
ATOM 916 C C . ALA A 1 125 ? -3.156 13.148 -9.797 1 97.44 125 ALA A C 1
ATOM 918 O O . ALA A 1 125 ? -3.611 14.234 -9.438 1 97.44 125 ALA A O 1
ATOM 919 N N . VAL A 1 126 ? -2.613 12.289 -8.938 1 97.31 126 VAL A N 1
ATOM 920 C CA . VAL A 1 126 ? -2.562 12.555 -7.504 1 97.31 126 VAL A CA 1
ATOM 921 C C . VAL A 1 126 ? -1.681 13.773 -7.234 1 97.31 126 VAL A C 1
ATOM 923 O O . VAL A 1 126 ? -2.039 14.641 -6.438 1 97.31 126 VAL A O 1
ATOM 926 N N . TYR A 1 127 ? -0.529 13.812 -7.902 1 96.19 127 TYR A N 1
ATOM 927 C CA . TYR A 1 127 ? 0.399 14.922 -7.719 1 96.19 127 TYR A CA 1
ATOM 928 C C . TYR A 1 127 ? -0.224 16.234 -8.172 1 96.19 127 TYR A C 1
ATOM 930 O O . TYR A 1 127 ? 0.01 17.281 -7.566 1 96.19 127 TYR A O 1
ATOM 938 N N . ALA A 1 128 ? -1.021 16.203 -9.242 1 95.19 128 ALA A N 1
ATOM 939 C CA . ALA A 1 128 ? -1.715 17.391 -9.734 1 95.19 128 ALA A CA 1
ATOM 940 C C . ALA A 1 128 ? -2.74 17.891 -8.727 1 95.19 128 ALA A C 1
ATOM 942 O O . ALA A 1 128 ? -3.146 19.062 -8.766 1 95.19 128 ALA A O 1
ATOM 943 N N . LEU A 1 129 ? -3.197 17.031 -7.859 1 93.25 129 LEU A N 1
ATOM 944 C CA . LEU A 1 129 ? -4.191 17.375 -6.852 1 93.25 129 LEU A CA 1
ATOM 945 C C . LEU A 1 129 ? -3.525 17.906 -5.586 1 93.25 129 LEU A C 1
ATOM 947 O O . LEU A 1 129 ? -4.168 18.016 -4.539 1 93.25 129 LEU A O 1
ATOM 951 N N . SER A 1 130 ? -2.301 18.281 -5.797 1 87.62 130 SER A N 1
ATOM 952 C CA . SER A 1 130 ? -1.581 18.797 -4.637 1 87.62 130 SER A CA 1
ATOM 953 C C . SER A 1 130 ? -2.311 19.984 -4.016 1 87.62 130 SER A C 1
ATOM 955 O O . SER A 1 130 ? -2.83 20.844 -4.73 1 87.62 130 SER A O 1
ATOM 957 N N . ALA A 1 131 ? -2.541 20.094 -2.707 1 83.25 131 ALA A N 1
ATOM 958 C CA . ALA A 1 131 ? -3.166 21.156 -1.931 1 83.25 131 ALA A CA 1
ATOM 959 C C . ALA A 1 131 ? -4.668 20.922 -1.792 1 83.25 131 ALA A C 1
ATOM 961 O O . ALA A 1 131 ? -5.363 21.703 -1.126 1 83.25 131 ALA A O 1
ATOM 962 N N . ARG A 1 132 ? -5.141 19.891 -2.568 1 88.56 132 ARG A N 1
ATOM 963 C CA . ARG A 1 132 ? -6.555 19.562 -2.422 1 88.56 132 ARG A CA 1
ATOM 964 C C . ARG A 1 132 ? -6.781 18.609 -1.257 1 88.56 132 ARG A C 1
ATOM 966 O O . ARG A 1 132 ? -5.984 17.703 -1.031 1 88.56 132 ARG A O 1
ATOM 973 N N . PRO A 1 133 ? -7.867 18.781 -0.587 1 82.38 133 PRO A N 1
ATOM 974 C CA . PRO A 1 133 ? -8.117 17.984 0.619 1 82.38 133 PRO A CA 1
ATOM 975 C C . PRO A 1 133 ? -8.344 16.516 0.314 1 82.38 133 PRO A C 1
ATOM 977 O O . PRO A 1 133 ? -8.148 15.656 1.185 1 82.38 133 PRO A O 1
ATOM 980 N N . PHE A 1 134 ? -8.75 16.188 -0.893 1 90.06 134 PHE A N 1
ATOM 981 C CA . PHE A 1 134 ? -9.094 14.805 -1.186 1 90.06 134 PHE A CA 1
ATOM 982 C C . PHE A 1 134 ? -7.922 14.086 -1.84 1 90.06 134 PHE A C 1
ATOM 984 O O . PHE A 1 134 ? -8.047 12.93 -2.264 1 90.06 134 PHE A O 1
ATOM 991 N N . GLN A 1 135 ? -6.746 14.656 -1.967 1 94.38 135 GLN A N 1
ATOM 992 C CA . GLN A 1 135 ? -5.578 14.062 -2.607 1 94.38 135 GLN A CA 1
ATOM 993 C C . GLN A 1 135 ? -5.246 12.703 -1.994 1 94.38 135 GLN A C 1
ATOM 995 O O . GLN A 1 135 ? -5.09 11.719 -2.711 1 94.38 135 GLN A O 1
ATOM 1000 N N . ARG A 1 136 ? -5.168 12.656 -0.652 1 94.44 136 ARG A N 1
ATOM 1001 C CA . ARG A 1 136 ? -4.828 11.438 0.065 1 94.44 136 ARG A CA 1
ATOM 1002 C C . ARG A 1 136 ? -5.863 10.344 -0.189 1 94.44 136 ARG A C 1
ATOM 1004 O O . ARG A 1 136 ? -5.508 9.18 -0.395 1 94.44 136 ARG A O 1
ATOM 1011 N N . PHE A 1 137 ? -7.117 10.75 -0.206 1 94.88 137 PHE A N 1
ATOM 1012 C CA . PHE A 1 137 ? -8.227 9.836 -0.454 1 94.88 137 PHE A CA 1
ATOM 1013 C C . PHE A 1 137 ? -8.117 9.219 -1.84 1 94.88 137 PHE A C 1
ATOM 1015 O O . PHE A 1 137 ? -8.188 7.992 -1.984 1 94.88 137 PHE A O 1
ATOM 1022 N N . ILE A 1 138 ? -7.859 9.984 -2.844 1 96.5 138 ILE A N 1
ATOM 1023 C CA . ILE A 1 138 ? -7.727 9.516 -4.219 1 96.5 138 ILE A CA 1
ATOM 1024 C C . ILE A 1 138 ? -6.484 8.633 -4.348 1 96.5 138 ILE A C 1
ATOM 1026 O O . ILE A 1 138 ? -6.523 7.59 -4.996 1 96.5 138 ILE A O 1
ATOM 1030 N N . GLY A 1 139 ? -5.383 9.094 -3.779 1 97.62 139 GLY A N 1
ATOM 1031 C CA . GLY A 1 139 ? -4.18 8.273 -3.771 1 97.62 139 GLY A CA 1
ATOM 1032 C C . GLY A 1 139 ? -4.395 6.898 -3.172 1 97.62 139 GLY A C 1
ATOM 1033 O O . GLY A 1 139 ? -3.949 5.895 -3.732 1 97.62 139 GLY A O 1
ATOM 1034 N N . GLY A 1 140 ? -5.059 6.844 -2.02 1 97.06 140 GLY A N 1
ATOM 1035 C CA . GLY A 1 140 ? -5.363 5.578 -1.375 1 97.06 140 GLY A CA 1
ATOM 1036 C C . GLY A 1 140 ? -6.242 4.676 -2.221 1 97.06 140 GLY A C 1
ATOM 1037 O O . GLY A 1 140 ? -6.016 3.467 -2.287 1 97.06 140 GLY A O 1
ATOM 1038 N N . MET A 1 141 ? -7.258 5.27 -2.869 1 97.81 141 MET A N 1
ATOM 1039 C CA . MET A 1 141 ? -8.141 4.5 -3.74 1 97.81 141 MET A CA 1
ATOM 1040 C C . MET A 1 141 ? -7.363 3.891 -4.902 1 97.81 141 MET A C 1
ATOM 1042 O O . MET A 1 141 ? -7.559 2.723 -5.238 1 97.81 141 MET A O 1
ATOM 1046 N N . LEU A 1 142 ? -6.543 4.688 -5.465 1 98.31 142 LEU A N 1
ATOM 1047 C CA . LEU A 1 142 ? -5.762 4.211 -6.598 1 98.31 142 LEU A CA 1
ATOM 1048 C C . LEU A 1 142 ? -4.789 3.121 -6.168 1 98.31 142 LEU A C 1
ATOM 1050 O O . LEU A 1 142 ? -4.57 2.152 -6.902 1 98.31 142 LEU A O 1
ATOM 1054 N N . LEU A 1 143 ? -4.172 3.33 -5.012 1 98.56 143 LEU A N 1
ATOM 1055 C CA . LEU A 1 143 ? -3.279 2.299 -4.496 1 98.56 143 LEU A CA 1
ATOM 1056 C C . LEU A 1 143 ? -4.031 0.989 -4.277 1 98.56 143 LEU A C 1
ATOM 1058 O O . LEU A 1 143 ? -3.553 -0.079 -4.664 1 98.56 143 LEU A O 1
ATOM 1062 N N . ALA A 1 144 ? -5.227 1.034 -3.662 1 98.56 144 ALA A N 1
ATOM 1063 C CA . ALA A 1 144 ? -6.047 -0.155 -3.447 1 98.56 144 ALA A CA 1
ATOM 1064 C C . ALA A 1 144 ? -6.426 -0.809 -4.773 1 98.56 144 ALA A C 1
ATOM 1066 O O . ALA A 1 144 ? -6.316 -2.027 -4.922 1 98.56 144 ALA A O 1
ATOM 1067 N N . ALA A 1 145 ? -6.852 -0.024 -5.711 1 98.5 145 ALA A N 1
ATOM 1068 C CA . ALA A 1 145 ? -7.172 -0.538 -7.043 1 98.5 145 ALA A CA 1
ATOM 1069 C C . ALA A 1 145 ? -5.949 -1.181 -7.691 1 98.5 145 ALA A C 1
ATOM 1071 O O . ALA A 1 145 ? -6.07 -2.188 -8.391 1 98.5 145 ALA A O 1
ATOM 1072 N N . GLY A 1 146 ? -4.828 -0.556 -7.504 1 98.69 146 GLY A N 1
ATOM 1073 C CA . GLY A 1 146 ? -3.586 -1.082 -8.047 1 98.69 146 GLY A CA 1
ATOM 1074 C C . GLY A 1 146 ? -3.236 -2.459 -7.52 1 98.69 146 GLY A C 1
ATOM 1075 O O . GLY A 1 146 ? -2.686 -3.289 -8.242 1 98.69 146 GLY A O 1
ATOM 1076 N N . VAL A 1 147 ? -3.494 -2.701 -6.234 1 98.69 147 VAL A N 1
ATOM 1077 C CA . VAL A 1 147 ? -3.266 -4.02 -5.656 1 98.69 147 VAL A CA 1
ATOM 1078 C C . VAL A 1 147 ? -4.074 -5.066 -6.422 1 98.69 147 VAL A C 1
ATOM 1080 O O . VAL A 1 147 ? -3.559 -6.133 -6.762 1 98.69 147 VAL A O 1
ATOM 1083 N N . VAL A 1 148 ? -5.316 -4.789 -6.699 1 98.56 148 VAL A N 1
ATOM 1084 C CA . VAL A 1 148 ? -6.184 -5.703 -7.434 1 98.56 148 VAL A CA 1
ATOM 1085 C C . VAL A 1 148 ? -5.684 -5.855 -8.867 1 98.56 148 VAL A C 1
ATOM 1087 O O . VAL A 1 148 ? -5.66 -6.965 -9.414 1 98.56 148 VAL A O 1
ATOM 1090 N N . LEU A 1 149 ? -5.285 -4.719 -9.484 1 98.38 149 LEU A N 1
ATOM 1091 C CA . LEU A 1 149 ? -4.73 -4.766 -10.828 1 98.3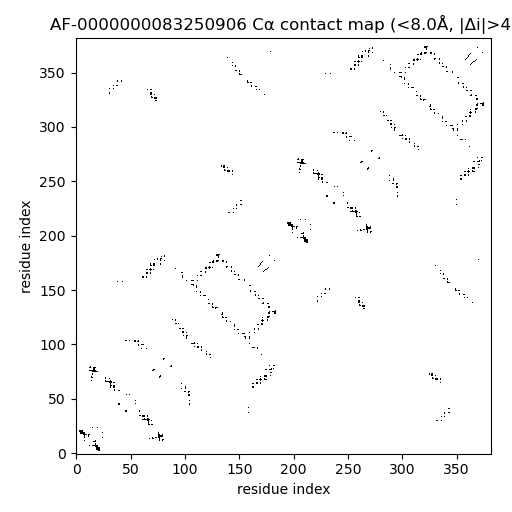8 149 LEU A CA 1
ATOM 1092 C C . LEU A 1 149 ? -3.566 -5.746 -10.906 1 98.38 149 LEU A C 1
ATOM 1094 O O . LEU A 1 149 ? -3.518 -6.594 -11.797 1 98.38 149 LEU A O 1
ATOM 1098 N N . VAL A 1 150 ? -2.637 -5.648 -10.016 1 98.44 150 VAL A N 1
ATOM 1099 C CA . VAL A 1 150 ? -1.455 -6.504 -10.008 1 98.44 150 VAL A CA 1
ATOM 1100 C C . VAL A 1 150 ? -1.875 -7.965 -9.852 1 98.44 150 VAL A C 1
ATOM 1102 O O . VAL A 1 150 ? -1.312 -8.852 -10.492 1 98.44 150 VAL A O 1
ATOM 1105 N N . ALA A 1 151 ? -2.875 -8.258 -9.031 1 97.5 151 ALA A N 1
ATOM 1106 C CA . ALA A 1 151 ? -3.344 -9.617 -8.797 1 97.5 151 ALA A CA 1
ATOM 1107 C C . ALA A 1 151 ? -3.949 -10.211 -10.07 1 97.5 151 ALA A C 1
ATOM 1109 O O . ALA A 1 151 ? -3.879 -11.422 -10.289 1 97.5 151 ALA A O 1
ATOM 1110 N N . LEU A 1 152 ? -4.516 -9.398 -10.891 1 97.75 152 LEU A N 1
ATOM 1111 C CA . LEU A 1 152 ? -5.242 -9.867 -12.07 1 97.75 152 LEU A CA 1
ATOM 1112 C C . LEU A 1 152 ? -4.312 -9.992 -13.266 1 97.75 152 LEU A C 1
ATOM 1114 O O . LEU A 1 152 ? -4.676 -10.594 -14.281 1 97.75 152 LEU A O 1
ATOM 1118 N N . LEU A 1 153 ? -3.117 -9.398 -13.227 1 97.56 153 LEU A N 1
ATOM 1119 C CA . LEU A 1 153 ? -2.158 -9.484 -14.32 1 97.56 153 LEU A CA 1
ATOM 1120 C C . LEU A 1 153 ? -1.412 -10.812 -14.289 1 97.56 153 LEU A C 1
ATOM 1122 O O . LEU A 1 153 ? -1.176 -11.375 -13.219 1 97.56 153 LEU A O 1
ATOM 1126 N N . PRO A 1 154 ? -1.033 -11.305 -15.414 1 95.44 154 PRO A N 1
ATOM 1127 C CA . PRO A 1 154 ? -0.409 -12.625 -15.516 1 95.44 154 PRO A CA 1
ATOM 1128 C C . PRO A 1 154 ? 1.082 -12.602 -15.188 1 95.44 154 PRO A C 1
ATOM 1130 O O . PRO A 1 154 ? 1.911 -12.914 -16.047 1 95.44 154 PRO A O 1
ATOM 1133 N N . TYR A 1 155 ? 1.433 -12.281 -14.008 1 95.06 155 TYR A N 1
ATOM 1134 C CA . TYR A 1 155 ? 2.816 -12.391 -13.555 1 95.06 155 TYR A CA 1
ATOM 1135 C C . TYR A 1 155 ? 3.225 -13.852 -13.406 1 95.06 155 TYR A C 1
ATOM 1137 O O . TYR A 1 155 ? 2.465 -14.664 -12.875 1 95.06 155 TYR A O 1
ATOM 1145 N N . ARG A 1 156 ? 4.414 -14.164 -13.891 1 90.56 156 ARG A N 1
ATOM 1146 C CA . ARG A 1 156 ? 4.949 -15.523 -13.797 1 90.56 156 ARG A CA 1
ATOM 1147 C C . ARG A 1 156 ? 5.488 -15.805 -12.398 1 90.56 156 ARG A C 1
ATOM 1149 O O . ARG A 1 156 ? 5.457 -16.938 -11.93 1 90.56 156 ARG A O 1
ATOM 1156 N N . THR A 1 157 ? 6.09 -14.766 -11.781 1 88.56 157 THR A N 1
ATOM 1157 C CA . THR A 1 157 ? 6.699 -14.922 -10.461 1 88.56 157 THR A CA 1
ATOM 1158 C C . THR A 1 157 ? 6.191 -13.859 -9.5 1 88.56 157 THR A C 1
ATOM 1160 O O . THR A 1 157 ? 5.859 -12.742 -9.914 1 88.56 157 THR A O 1
ATOM 1163 N N . GLU A 1 158 ? 6.219 -14.211 -8.188 1 92.94 158 GLU A N 1
ATOM 1164 C CA . GLU A 1 158 ? 5.766 -13.289 -7.148 1 92.94 158 GLU A CA 1
ATOM 1165 C C . GLU A 1 158 ? 6.77 -12.156 -6.934 1 92.94 158 GLU A C 1
ATOM 1167 O O . GLU A 1 158 ? 6.406 -11.078 -6.461 1 92.94 158 GLU A O 1
ATOM 1172 N N . TRP A 1 159 ? 7.973 -12.453 -7.312 1 93 159 TRP A N 1
ATOM 1173 C CA . TRP A 1 159 ? 9.008 -11.445 -7.145 1 93 159 TRP A CA 1
ATOM 1174 C C . TRP A 1 159 ? 8.68 -10.188 -7.945 1 93 159 TRP A C 1
ATOM 1176 O O . TRP A 1 159 ? 8.758 -9.078 -7.422 1 93 159 TRP A O 1
ATOM 1186 N N . MET A 1 160 ? 8.266 -10.344 -9.18 1 96.38 160 MET A N 1
ATOM 1187 C CA . MET A 1 160 ? 7.977 -9.195 -10.031 1 96.38 160 MET A CA 1
ATOM 1188 C C . MET A 1 160 ? 6.68 -8.516 -9.602 1 96.38 160 MET A C 1
ATOM 1190 O O . MET A 1 160 ? 6.555 -7.293 -9.695 1 96.38 160 MET A O 1
ATOM 1194 N N . SER A 1 161 ? 5.719 -9.266 -9.156 1 97.06 161 SER A N 1
ATOM 1195 C CA . SER A 1 161 ? 4.516 -8.648 -8.609 1 97.06 161 SER A CA 1
ATOM 1196 C C . SER A 1 161 ? 4.84 -7.809 -7.379 1 97.06 161 SER A C 1
ATOM 1198 O O . SER A 1 161 ? 4.277 -6.727 -7.195 1 97.06 161 SER A O 1
ATOM 1200 N N . ALA A 1 162 ? 5.734 -8.289 -6.527 1 98.12 162 ALA A N 1
ATOM 1201 C CA . ALA A 1 162 ? 6.145 -7.535 -5.344 1 98.12 162 ALA A CA 1
ATOM 1202 C C . ALA A 1 162 ? 6.848 -6.238 -5.734 1 98.12 162 ALA A C 1
ATOM 1204 O O . ALA A 1 162 ? 6.559 -5.18 -5.176 1 98.12 162 ALA A O 1
ATOM 1205 N N . VAL A 1 163 ? 7.75 -6.344 -6.664 1 98.31 163 VAL A N 1
ATOM 1206 C CA . VAL A 1 163 ? 8.477 -5.168 -7.129 1 98.31 163 VAL A CA 1
ATOM 1207 C C . VAL A 1 163 ? 7.492 -4.16 -7.727 1 98.31 163 VAL A C 1
ATOM 1209 O O . VAL A 1 163 ? 7.621 -2.955 -7.512 1 98.31 163 VAL A O 1
ATOM 1212 N N . SER A 1 164 ? 6.523 -4.648 -8.477 1 98.62 164 SER A N 1
ATOM 1213 C CA . SER A 1 164 ? 5.508 -3.787 -9.07 1 98.62 164 SER A CA 1
ATOM 1214 C C . SER A 1 164 ? 4.707 -3.062 -7.992 1 98.62 164 SER A C 1
ATOM 1216 O O . SER A 1 164 ? 4.422 -1.869 -8.117 1 98.62 164 SER A O 1
ATOM 1218 N N . LEU A 1 165 ? 4.367 -3.746 -6.977 1 98.75 165 LEU A N 1
ATOM 1219 C CA . LEU A 1 165 ? 3.602 -3.15 -5.887 1 98.75 165 LEU A CA 1
ATOM 1220 C C . LEU A 1 165 ? 4.438 -2.117 -5.137 1 98.75 165 LEU A C 1
ATOM 1222 O O . LEU A 1 165 ? 3.934 -1.052 -4.777 1 98.75 165 LEU A O 1
ATOM 1226 N N . LEU A 1 166 ? 5.668 -2.455 -4.855 1 98.81 166 LEU A N 1
ATOM 1227 C CA . LEU A 1 166 ? 6.562 -1.518 -4.184 1 98.81 166 LEU A CA 1
ATOM 1228 C C . LEU A 1 166 ? 6.77 -0.265 -5.027 1 98.81 166 LEU A C 1
ATOM 1230 O O . LEU A 1 166 ? 6.809 0.848 -4.496 1 98.81 166 LEU A O 1
ATOM 1234 N N . PHE A 1 167 ? 6.941 -0.501 -6.355 1 98.75 167 PHE A N 1
ATOM 1235 C CA . PHE A 1 167 ? 7.062 0.632 -7.266 1 98.75 167 PHE A CA 1
ATOM 1236 C C . PHE A 1 167 ? 5.832 1.529 -7.176 1 98.75 167 PHE A C 1
ATOM 1238 O O . PHE A 1 167 ? 5.953 2.756 -7.137 1 98.75 167 PHE A O 1
ATOM 1245 N N . MET A 1 168 ? 4.695 0.956 -7.188 1 98.69 168 MET A N 1
ATOM 1246 C CA . MET A 1 168 ? 3.445 1.704 -7.074 1 98.69 168 MET A CA 1
ATOM 1247 C C . MET A 1 168 ? 3.365 2.432 -5.738 1 98.69 168 MET A C 1
ATOM 1249 O O . MET A 1 168 ? 3 3.607 -5.684 1 98.69 168 MET A O 1
ATOM 1253 N N . LEU A 1 169 ? 3.664 1.762 -4.645 1 98.56 169 LEU A N 1
ATOM 1254 C CA . LEU A 1 169 ? 3.678 2.387 -3.328 1 98.56 169 LEU A CA 1
ATOM 1255 C C . LEU A 1 169 ? 4.617 3.59 -3.307 1 98.56 169 LEU A C 1
ATOM 1257 O O . LEU A 1 169 ? 4.262 4.652 -2.791 1 98.56 169 LEU A O 1
ATOM 1261 N N . LYS A 1 170 ? 5.793 3.428 -3.877 1 98.12 170 LYS A N 1
ATOM 1262 C CA . LYS A 1 170 ? 6.836 4.449 -3.879 1 98.12 170 LYS A CA 1
ATOM 1263 C C . LYS A 1 170 ? 6.387 5.691 -4.645 1 98.12 170 LYS A C 1
ATOM 1265 O O . LYS A 1 170 ? 6.516 6.812 -4.148 1 98.12 170 LYS A O 1
ATOM 1270 N N . VAL A 1 171 ? 5.859 5.488 -5.816 1 98.31 171 VAL A N 1
ATOM 1271 C CA . VAL A 1 171 ? 5.668 6.609 -6.734 1 98.31 171 VAL A CA 1
ATOM 1272 C C . VAL A 1 171 ? 4.246 7.148 -6.602 1 98.31 171 VAL A C 1
ATOM 1274 O O . VAL A 1 171 ? 4.043 8.359 -6.488 1 98.31 171 VAL A O 1
ATOM 1277 N N . LEU A 1 172 ? 3.281 6.309 -6.59 1 98.25 172 LEU A N 1
ATOM 1278 C CA . LEU A 1 172 ? 1.875 6.691 -6.645 1 98.25 172 LEU A CA 1
ATOM 1279 C C . LEU A 1 172 ? 1.402 7.219 -5.293 1 98.25 172 LEU A C 1
ATOM 1281 O O . LEU A 1 172 ? 0.552 8.109 -5.234 1 98.25 172 LEU A O 1
ATOM 1285 N N . TYR A 1 173 ? 1.959 6.691 -4.227 1 97.88 173 TYR A N 1
ATOM 1286 C CA . TYR A 1 173 ? 1.381 7.105 -2.953 1 97.88 173 TYR A CA 1
ATOM 1287 C C . TYR A 1 173 ? 2.408 7.84 -2.1 1 97.88 173 TYR A C 1
ATOM 1289 O O . TYR A 1 173 ? 2.264 9.031 -1.835 1 97.88 173 TYR A O 1
ATOM 1297 N N . SER A 1 174 ? 3.465 7.133 -1.669 1 97 174 SER A N 1
ATOM 1298 C CA . SER A 1 174 ? 4.395 7.762 -0.735 1 97 174 SER A CA 1
ATOM 1299 C C . SER A 1 174 ? 4.977 9.047 -1.314 1 97 174 SER A C 1
ATOM 1301 O O . SER A 1 174 ? 5.164 10.031 -0.595 1 97 174 SER A O 1
ATOM 1303 N N . PHE A 1 175 ? 5.215 9.102 -2.607 1 96.19 175 PHE A N 1
ATOM 1304 C CA . PHE A 1 175 ? 5.785 10.297 -3.221 1 96.19 175 PHE A CA 1
ATOM 1305 C C . PHE A 1 175 ? 4.691 11.281 -3.613 1 96.19 175 PHE A C 1
ATOM 1307 O O . PHE A 1 175 ? 4.742 12.453 -3.24 1 96.19 175 PHE A O 1
ATOM 1314 N N . ALA A 1 176 ? 3.748 10.875 -4.359 1 96.81 176 ALA A N 1
ATOM 1315 C CA . ALA A 1 176 ? 2.814 11.773 -5.035 1 96.81 176 ALA A CA 1
ATOM 1316 C C . ALA A 1 176 ? 1.912 12.484 -4.035 1 96.81 176 ALA A C 1
ATOM 1318 O O . ALA A 1 176 ? 1.42 13.586 -4.305 1 96.81 176 ALA A O 1
ATOM 1319 N N . VAL A 1 177 ? 1.638 11.875 -2.951 1 95 177 VAL A N 1
ATOM 1320 C CA . VAL A 1 177 ? 0.788 12.477 -1.928 1 95 177 VAL A CA 1
ATOM 1321 C C . VAL A 1 177 ? 1.607 13.445 -1.08 1 95 177 VAL A C 1
ATOM 1323 O O . VAL A 1 177 ? 2.721 13.125 -0.658 1 95 177 VAL A O 1
ATOM 1326 N N . ASP A 1 178 ? 1.101 14.641 -0.857 1 92.19 178 ASP A N 1
ATOM 1327 C CA . ASP A 1 178 ? 1.682 15.586 0.092 1 92.19 178 ASP A CA 1
ATOM 1328 C C . ASP A 1 178 ? 1.277 15.242 1.524 1 92.19 178 ASP A C 1
ATOM 1330 O O . ASP A 1 178 ? 0.157 15.539 1.945 1 92.19 178 ASP A O 1
ATOM 1334 N N . HIS A 1 179 ? 2.182 14.75 2.27 1 90.06 179 HIS A N 1
ATOM 1335 C CA . HIS A 1 179 ? 1.872 14.219 3.592 1 90.06 179 HIS A CA 1
ATOM 1336 C C . HIS A 1 179 ? 1.992 15.305 4.66 1 90.06 179 HIS A C 1
ATOM 1338 O O . HIS A 1 179 ? 1.594 15.094 5.809 1 90.06 179 HIS A O 1
ATOM 1344 N N . GLU A 1 180 ? 2.523 16.406 4.348 1 82.62 180 GLU A N 1
ATOM 1345 C CA . GLU A 1 180 ? 2.791 17.453 5.316 1 82.62 180 GLU A CA 1
ATOM 1346 C C . GLU A 1 180 ? 1.861 18.656 5.105 1 82.62 180 GLU A C 1
ATOM 1348 O O . GLU A 1 180 ? 1.759 19.531 5.965 1 82.62 180 GLU A O 1
ATOM 1353 N N . GLY A 1 181 ? 1.044 18.688 4.117 1 74.44 181 GLY A N 1
ATOM 1354 C CA . GLY A 1 181 ? 0.158 19.812 3.83 1 74.44 181 GLY A CA 1
ATOM 1355 C C . GLY A 1 181 ? 0.9 21.078 3.453 1 74.44 181 GLY A C 1
ATOM 1356 O O . GLY A 1 181 ? 0.441 22.188 3.75 1 74.44 181 GLY A O 1
ATOM 1357 N N . ARG A 1 182 ? 2.041 21.156 3.051 1 64.88 182 ARG A N 1
ATOM 1358 C CA . ARG A 1 182 ? 2.855 22.328 2.789 1 64.88 182 ARG A CA 1
ATOM 1359 C C . ARG A 1 182 ? 2.512 22.953 1.437 1 64.88 182 ARG A C 1
ATOM 1361 O O . ARG A 1 182 ? 2.73 24.141 1.218 1 64.88 182 ARG A O 1
ATOM 1368 N N . ASN A 1 183 ? 2.035 22.297 0.597 1 55.34 183 ASN A N 1
ATOM 1369 C CA . ASN A 1 183 ? 1.726 22.875 -0.709 1 55.34 183 ASN A CA 1
ATOM 1370 C C . ASN A 1 183 ? 0.497 23.781 -0.648 1 55.34 183 ASN A C 1
ATOM 1372 O O . ASN A 1 183 ? 0.2 24.5 -1.604 1 55.34 183 ASN A O 1
ATOM 1376 N N . ALA A 1 184 ? -0.324 23.906 0.41 1 53.94 184 ALA A N 1
ATOM 1377 C CA . ALA A 1 184 ? -1.506 24.766 0.493 1 53.94 184 ALA A CA 1
ATOM 1378 C C . ALA A 1 184 ? -1.117 26.234 0.507 1 53.94 184 ALA A C 1
ATOM 1380 O O . ALA A 1 184 ? -1.906 27.094 0.11 1 53.94 184 ALA A O 1
ATOM 1381 N N . GLY A 1 185 ? -0.013 26.766 1.049 1 41.62 185 GLY A N 1
ATOM 1382 C CA . GLY A 1 185 ? 0.273 28.156 1.29 1 41.62 185 GLY A CA 1
ATOM 1383 C C . GLY A 1 185 ? 0.674 28.922 0.035 1 41.62 185 GLY A C 1
ATOM 1384 O O . GLY A 1 185 ? 0.847 30.141 0.064 1 41.62 185 GLY A O 1
ATOM 1385 N N . THR A 1 186 ? 1.382 28.344 -0.847 1 42.38 186 THR A N 1
ATOM 1386 C CA . THR A 1 186 ? 2.064 29.266 -1.744 1 42.38 186 THR A CA 1
ATOM 1387 C C . THR A 1 186 ? 1.066 29.953 -2.67 1 42.38 186 THR A C 1
ATOM 1389 O O . THR A 1 186 ? 1.46 30.688 -3.578 1 42.38 186 THR A O 1
ATOM 1392 N N . GLY A 1 187 ? -0.208 29.719 -2.604 1 37.38 187 GLY A N 1
ATOM 1393 C CA . GLY A 1 187 ? -1.024 30.547 -3.465 1 37.38 187 GLY A CA 1
ATOM 1394 C C . GLY A 1 187 ? -1.026 32 -3.049 1 37.38 187 GLY A C 1
ATOM 1395 O O . GLY A 1 187 ? -1.615 32.844 -3.729 1 37.38 187 GLY A O 1
ATOM 1396 N N . ASN A 1 188 ? -0.974 32.344 -1.724 1 34.56 188 ASN A N 1
ATOM 1397 C CA . ASN A 1 188 ? -1.192 33.781 -1.471 1 34.56 188 ASN A CA 1
ATOM 1398 C C . ASN A 1 188 ? 0.03 34.625 -1.848 1 34.56 188 ASN A C 1
ATOM 1400 O O . ASN A 1 188 ? 0.724 35.125 -0.974 1 34.56 188 ASN A O 1
ATOM 1404 N N . GLY A 1 189 ? 1.073 34.188 -2.496 1 31.38 189 GLY A N 1
ATOM 1405 C CA . GLY A 1 189 ? 2.104 35.188 -2.719 1 31.38 189 GLY A CA 1
ATOM 1406 C C . GLY A 1 189 ? 1.576 36.469 -3.371 1 31.38 189 GLY A C 1
ATOM 1407 O O . GLY A 1 189 ? 2.307 37.438 -3.516 1 31.38 189 GLY A O 1
ATOM 1408 N N . ALA A 1 190 ? 0.901 36.5 -4.461 1 36.72 190 ALA A N 1
ATOM 1409 C CA . ALA A 1 190 ? 0.954 37.781 -5.117 1 36.72 190 ALA A CA 1
ATOM 1410 C C . ALA A 1 190 ? 0.111 38.812 -4.367 1 36.72 190 ALA A C 1
ATOM 1412 O O . ALA A 1 190 ? -1.099 38.625 -4.207 1 36.72 190 ALA A O 1
ATOM 1413 N N . PRO A 1 191 ? 0.699 39.688 -3.389 1 28.66 191 PRO A N 1
ATOM 1414 C CA . PRO A 1 191 ? -0.062 40.938 -3.375 1 28.66 191 PRO A CA 1
ATOM 1415 C C . PRO A 1 191 ? -0.171 41.594 -4.758 1 28.66 191 PRO A C 1
ATOM 1417 O O . PRO A 1 191 ? 0.662 41.312 -5.629 1 28.66 191 PRO A O 1
ATOM 1420 N N . MET B 1 1 ? -20.219 24.781 -1.297 1 34.91 1 MET B N 1
ATOM 1421 C CA . MET B 1 1 ? -19.344 23.625 -1.372 1 34.91 1 MET B CA 1
ATOM 1422 C C . MET B 1 1 ? -19.484 22.75 -0.132 1 34.91 1 MET B C 1
ATOM 1424 O O . MET B 1 1 ? -18.906 21.672 -0.063 1 34.91 1 MET B O 1
ATOM 1428 N N . LEU B 1 2 ? -19.906 23.469 0.952 1 47.81 2 LEU B N 1
ATOM 1429 C CA . LEU B 1 2 ? -20.297 23.141 2.32 1 47.81 2 LEU B CA 1
ATOM 1430 C C . LEU B 1 2 ? -21.516 22.219 2.336 1 47.81 2 LEU B C 1
ATOM 1432 O O . LEU B 1 2 ? -21.703 21.453 3.281 1 47.81 2 LEU B O 1
ATOM 1436 N N . GLY B 1 3 ? -22.281 22.406 1.246 1 52.59 3 GLY B N 1
ATOM 1437 C CA . GLY B 1 3 ? -23.688 22.031 1.288 1 52.59 3 GLY B CA 1
ATOM 1438 C C . GLY B 1 3 ? -23.906 20.531 1.155 1 52.59 3 GLY B C 1
ATOM 1439 O O . GLY B 1 3 ? -24.969 20.016 1.499 1 52.59 3 GLY B O 1
ATOM 1440 N N . ASN B 1 4 ? -22.906 19.719 0.49 1 68.12 4 ASN B N 1
ATOM 1441 C CA . ASN B 1 4 ? -23.328 18.359 0.166 1 68.12 4 ASN B CA 1
ATOM 1442 C C . ASN B 1 4 ? -22.828 17.359 1.191 1 68.12 4 ASN B C 1
ATOM 1444 O O . ASN B 1 4 ? -22.5 16.219 0.843 1 68.12 4 ASN B O 1
ATOM 1448 N N . GLU B 1 5 ? -22.672 17.781 2.389 1 78.75 5 GLU B N 1
ATOM 1449 C CA . GLU B 1 5 ? -22.297 16.859 3.457 1 78.75 5 GLU B CA 1
ATOM 1450 C C . GLU B 1 5 ? -23.531 16.297 4.156 1 78.75 5 GLU B C 1
ATOM 1452 O O . GLU B 1 5 ? -24.531 17 4.324 1 78.75 5 GLU B O 1
ATOM 1457 N N . ARG B 1 6 ? -23.609 15.023 4.48 1 82.5 6 ARG B N 1
ATOM 1458 C CA . ARG B 1 6 ? -24.656 14.352 5.227 1 82.5 6 ARG B CA 1
ATOM 1459 C C . ARG B 1 6 ? -24.141 13.852 6.57 1 82.5 6 ARG B C 1
ATOM 1461 O O . ARG B 1 6 ? -23.016 13.375 6.672 1 82.5 6 ARG B O 1
ATOM 1468 N N . THR B 1 7 ? -24.984 14.047 7.555 1 82.94 7 THR B N 1
ATOM 1469 C CA . THR B 1 7 ? -24.703 13.406 8.836 1 82.94 7 THR B CA 1
ATOM 1470 C C . THR B 1 7 ? -24.938 11.898 8.742 1 82.94 7 THR B C 1
ATOM 1472 O O . THR B 1 7 ? -26 11.461 8.305 1 82.94 7 THR B O 1
ATOM 1475 N N . MET B 1 8 ? -23.953 11.156 9.164 1 83.56 8 MET B N 1
ATOM 1476 C CA . MET B 1 8 ? -24.047 9.703 9.055 1 83.56 8 MET B CA 1
ATOM 1477 C C . MET B 1 8 ? -24.781 9.117 10.266 1 83.56 8 MET B C 1
ATOM 1479 O O . MET B 1 8 ? -24.594 9.586 11.391 1 83.56 8 MET B O 1
ATOM 1483 N N . PRO B 1 9 ? -25.641 8.125 9.961 1 80.25 9 PRO B N 1
ATOM 1484 C CA . PRO B 1 9 ? -26.156 7.379 11.109 1 80.25 9 PRO B CA 1
ATOM 1485 C C . PRO B 1 9 ? -25.047 6.75 11.953 1 80.25 9 PRO B C 1
ATOM 1487 O O . PRO B 1 9 ? -23.984 6.43 11.43 1 80.25 9 PRO B O 1
ATOM 1490 N N . SER B 1 10 ? -25.312 6.496 13.266 1 82.12 10 SER B N 1
ATOM 1491 C CA . SER B 1 10 ? -24.312 6.078 14.234 1 82.12 10 SER B CA 1
ATOM 1492 C C . SER B 1 10 ? -23.672 4.75 13.828 1 82.12 10 SER B C 1
ATOM 1494 O O . SER B 1 10 ? -22.484 4.531 14.047 1 82.12 10 SER B O 1
ATOM 1496 N N . PHE B 1 11 ? -24.422 3.914 13.281 1 75.19 11 PHE B N 1
ATOM 1497 C CA . PHE B 1 11 ? -23.922 2.588 12.953 1 75.19 11 PHE B CA 1
ATOM 1498 C C . PHE B 1 11 ? -22.938 2.658 11.789 1 75.19 11 PHE B C 1
ATOM 1500 O O . PHE B 1 11 ? -22.172 1.723 11.562 1 75.19 11 PHE B O 1
ATOM 1507 N N . LEU B 1 12 ? -22.797 3.807 11.125 1 80.69 12 LEU B N 1
ATOM 1508 C CA . LEU B 1 12 ? -21.906 3.965 9.984 1 80.69 12 LEU B CA 1
ATOM 1509 C C . LEU B 1 12 ? -20.703 4.832 10.352 1 80.69 12 LEU B C 1
ATOM 1511 O O . LEU B 1 12 ? -19.828 5.07 9.523 1 80.69 12 LEU B O 1
ATOM 1515 N N . HIS B 1 13 ? -20.688 5.25 11.578 1 82.5 13 HIS B N 1
ATOM 1516 C CA . HIS B 1 13 ? -19.641 6.168 12 1 82.5 13 HIS B CA 1
ATOM 1517 C C . HIS B 1 13 ? -18.266 5.512 11.898 1 82.5 13 HIS B C 1
ATOM 1519 O O . HIS B 1 13 ? -17.266 6.188 11.617 1 82.5 13 HIS B O 1
ATOM 1525 N N . GLU B 1 14 ? -18.234 4.258 12.078 1 79.62 14 GLU B N 1
ATOM 1526 C CA . GLU B 1 14 ? -16.953 3.564 12.055 1 79.62 14 GLU B CA 1
ATOM 1527 C C . GLU B 1 14 ? -16.375 3.529 10.641 1 79.62 14 GLU B C 1
ATOM 1529 O O . GLU B 1 14 ? -15.156 3.455 10.469 1 79.62 14 GLU B O 1
ATOM 1534 N N . VAL B 1 15 ? -17.219 3.648 9.695 1 80.62 15 VAL B N 1
ATOM 1535 C CA . VAL B 1 15 ? -16.781 3.523 8.312 1 80.62 15 VAL B CA 1
ATOM 1536 C C . VAL B 1 15 ? -16.672 4.906 7.68 1 80.62 15 VAL B C 1
ATOM 1538 O O . VAL B 1 15 ? -15.703 5.195 6.969 1 80.62 15 VAL B O 1
ATOM 1541 N N . PHE B 1 16 ? -17.594 5.797 7.93 1 83.19 16 PHE B N 1
ATOM 1542 C CA . PHE B 1 16 ? -17.656 7.043 7.176 1 83.19 16 PHE B CA 1
ATOM 1543 C C . PHE B 1 16 ? -17.375 8.234 8.078 1 83.19 16 PHE B C 1
ATOM 1545 O O . PHE B 1 16 ? -17.266 9.367 7.605 1 83.19 16 PHE B O 1
ATOM 1552 N N . GLY B 1 17 ? -17.25 7.973 9.375 1 80.38 17 GLY B N 1
ATOM 1553 C CA . GLY B 1 17 ? -17.219 9.078 10.312 1 80.38 17 GLY B CA 1
ATOM 1554 C C . GLY B 1 17 ? -18.594 9.688 10.555 1 80.38 17 GLY B C 1
ATOM 1555 O O . GLY B 1 17 ? -19.609 9.148 10.117 1 80.38 17 GLY B O 1
ATOM 1556 N N . ALA B 1 18 ? -18.562 10.875 11.234 1 82.12 18 ALA B N 1
ATOM 1557 C CA . ALA B 1 18 ? -19.812 11.492 11.656 1 82.12 18 ALA B CA 1
ATOM 1558 C C . ALA B 1 18 ? -20.453 12.281 10.516 1 82.12 18 ALA B C 1
ATOM 1560 O O . ALA B 1 18 ? -21.688 12.312 10.383 1 82.12 18 ALA B O 1
ATOM 1561 N N . LYS B 1 19 ? -19.656 12.961 9.727 1 82.75 19 LYS B N 1
ATOM 1562 C CA . LYS B 1 19 ? -20.125 13.719 8.57 1 82.75 19 LYS B CA 1
ATOM 1563 C C . LYS B 1 19 ? -19.281 13.406 7.336 1 82.75 19 LYS B C 1
ATOM 1565 O O . LYS B 1 19 ? -18.062 13.289 7.426 1 82.75 19 LYS B O 1
ATOM 1570 N N . GLN B 1 20 ? -20.016 13.094 6.23 1 84.62 20 GLN B N 1
ATOM 1571 C CA . GLN B 1 20 ? -19.312 12.75 5 1 84.62 20 GLN B CA 1
ATOM 1572 C C . GLN B 1 20 ? -20.062 13.266 3.775 1 84.62 20 GLN B C 1
ATOM 1574 O O . GLN B 1 20 ? -21.281 13.273 3.75 1 84.62 20 GLN B O 1
ATOM 1579 N N . SER B 1 21 ? -19.312 13.75 2.783 1 89.44 21 SER B N 1
ATOM 1580 C CA . SER B 1 21 ? -19.953 14.148 1.537 1 89.44 21 SER B CA 1
ATOM 1581 C C . SER B 1 21 ? -20.547 12.945 0.801 1 89.44 21 SER B C 1
ATOM 1583 O O . SER B 1 21 ? -20 11.844 0.872 1 89.44 21 SER B O 1
ATOM 1585 N N . VAL B 1 22 ? -21.562 13.148 0.058 1 89.31 22 VAL B N 1
ATOM 1586 C CA . VAL B 1 22 ? -22.219 12.094 -0.695 1 89.31 22 VAL B CA 1
ATOM 1587 C C . VAL B 1 22 ? -21.266 11.531 -1.744 1 89.31 22 VAL B C 1
ATOM 1589 O O . VAL B 1 22 ? -21.203 10.312 -1.955 1 89.31 22 VAL B O 1
ATOM 1592 N N . GLY B 1 23 ? -20.547 12.391 -2.43 1 91.69 23 GLY B N 1
ATOM 1593 C CA . GLY B 1 23 ? -19.562 11.938 -3.402 1 91.69 23 GLY B CA 1
ATOM 1594 C C . GLY B 1 23 ? -18.531 11 -2.812 1 91.69 23 GLY B C 1
ATOM 1595 O O . GLY B 1 23 ? -18.172 10 -3.434 1 91.69 23 GLY B O 1
ATOM 1596 N N . THR B 1 24 ? -18.062 11.273 -1.655 1 92.88 24 THR B N 1
ATOM 1597 C CA . THR B 1 24 ? -17.078 10.438 -0.979 1 92.88 24 THR B CA 1
ATOM 1598 C C . THR B 1 24 ? -17.672 9.086 -0.606 1 92.88 24 THR B C 1
ATOM 1600 O O . THR B 1 24 ? -17.047 8.039 -0.792 1 92.88 24 THR B O 1
ATOM 1603 N N . ILE B 1 25 ? -18.906 9.125 -0.102 1 93.38 25 ILE B N 1
ATOM 1604 C CA . ILE B 1 25 ? -19.594 7.883 0.25 1 93.38 25 ILE B CA 1
ATOM 1605 C C . ILE B 1 25 ? -19.719 7 -0.987 1 93.38 25 ILE B C 1
ATOM 1607 O O . ILE B 1 25 ? -19.406 5.809 -0.944 1 93.38 25 ILE B O 1
ATOM 1611 N N . LEU B 1 26 ? -20.172 7.543 -2.051 1 94.81 26 LEU B N 1
ATOM 1612 C CA . LEU B 1 26 ? -20.344 6.801 -3.291 1 94.81 26 LEU B CA 1
ATOM 1613 C C . LEU B 1 26 ? -19.031 6.23 -3.785 1 94.81 26 LEU B C 1
ATOM 1615 O O . LEU B 1 26 ? -18.969 5.094 -4.262 1 94.81 26 LEU B O 1
ATOM 1619 N N . ALA B 1 27 ? -17.969 7 -3.674 1 96.12 27 ALA B N 1
ATOM 1620 C CA . ALA B 1 27 ? -16.656 6.535 -4.098 1 96.12 27 ALA B CA 1
ATOM 1621 C C . ALA B 1 27 ? -16.188 5.359 -3.246 1 96.12 27 ALA B C 1
ATOM 1623 O O . ALA B 1 27 ? -15.617 4.395 -3.768 1 96.12 27 ALA B O 1
ATOM 1624 N N . ILE B 1 28 ? -16.422 5.434 -1.947 1 96.75 28 ILE B N 1
ATOM 1625 C CA . ILE B 1 28 ? -16.031 4.383 -1.017 1 96.75 28 ILE B CA 1
ATOM 1626 C C . ILE B 1 28 ? -16.797 3.102 -1.331 1 96.75 28 ILE B C 1
ATOM 1628 O O . ILE B 1 28 ? -16.203 2.023 -1.426 1 96.75 28 ILE B O 1
ATOM 1632 N N . VAL B 1 29 ? -18.125 3.223 -1.52 1 96.5 29 VAL B N 1
ATOM 1633 C CA . VAL B 1 29 ? -18.938 2.066 -1.855 1 96.5 29 VAL B CA 1
ATOM 1634 C C . VAL B 1 29 ? -18.531 1.509 -3.213 1 96.5 29 VAL B C 1
ATOM 1636 O O . VAL B 1 29 ? -18.422 0.292 -3.389 1 96.5 29 VAL B O 1
ATOM 1639 N N . ALA B 1 30 ? -18.25 2.363 -4.121 1 97.69 30 ALA B N 1
ATOM 1640 C CA . ALA B 1 30 ? -17.859 1.949 -5.469 1 97.69 30 ALA B CA 1
ATOM 1641 C C . ALA B 1 30 ? -16.547 1.179 -5.449 1 97.69 30 ALA B C 1
ATOM 1643 O O . ALA B 1 30 ? -16.438 0.121 -6.074 1 97.69 30 ALA B O 1
ATOM 1644 N N . ILE B 1 31 ? -15.578 1.688 -4.762 1 98.06 31 ILE B N 1
ATOM 1645 C CA . ILE B 1 31 ? -14.281 1.021 -4.762 1 98.06 31 ILE B CA 1
ATOM 1646 C C . ILE B 1 31 ? -14.383 -0.305 -4.012 1 98.06 31 ILE B C 1
ATOM 1648 O O . ILE B 1 31 ? -13.781 -1.302 -4.414 1 98.06 31 ILE B O 1
ATOM 1652 N N . GLY B 1 32 ? -15.102 -0.329 -2.844 1 98.06 32 GLY B N 1
ATOM 1653 C CA . GLY B 1 32 ? -15.32 -1.589 -2.152 1 98.06 32 GLY B CA 1
ATOM 1654 C C . GLY B 1 32 ? -16 -2.633 -3.016 1 98.06 32 GLY B C 1
ATOM 1655 O O . GLY B 1 32 ? -15.555 -3.781 -3.08 1 98.06 32 GLY B O 1
ATOM 1656 N N . THR B 1 33 ? -17.062 -2.203 -3.662 1 98.25 33 THR B N 1
ATOM 1657 C CA . THR B 1 33 ? -17.797 -3.092 -4.555 1 98.25 33 THR B CA 1
ATOM 1658 C C . THR B 1 33 ? -16.922 -3.521 -5.73 1 98.25 33 THR B C 1
ATOM 1660 O O . THR B 1 33 ? -16.891 -4.699 -6.086 1 98.25 33 THR B O 1
ATOM 1663 N N . GLY B 1 34 ? -16.266 -2.566 -6.32 1 98.44 34 GLY B N 1
ATOM 1664 C CA . GLY B 1 34 ? -15.398 -2.865 -7.441 1 98.44 34 GLY B CA 1
ATOM 1665 C C . GLY B 1 34 ? -14.328 -3.887 -7.109 1 98.44 34 GLY B C 1
ATOM 1666 O O . GLY B 1 34 ? -14.07 -4.805 -7.891 1 98.44 34 GLY B O 1
ATOM 1667 N N . ILE B 1 35 ? -13.703 -3.76 -6 1 98.5 35 ILE B N 1
ATOM 1668 C CA . ILE B 1 35 ? -12.648 -4.664 -5.57 1 98.5 35 ILE B CA 1
ATOM 1669 C C . ILE B 1 35 ? -13.219 -6.062 -5.355 1 98.5 35 ILE B C 1
ATOM 1671 O O . ILE B 1 35 ? -12.68 -7.047 -5.871 1 98.5 35 ILE B O 1
ATOM 1675 N N . ALA B 1 36 ? -14.312 -6.172 -4.594 1 98.19 36 ALA B N 1
ATOM 1676 C CA . ALA B 1 36 ? -14.922 -7.473 -4.348 1 98.19 36 ALA B CA 1
ATOM 1677 C C . ALA B 1 36 ? -15.32 -8.148 -5.66 1 98.19 36 ALA B C 1
ATOM 1679 O O . ALA B 1 36 ? -15.039 -9.328 -5.867 1 98.19 36 ALA B O 1
ATOM 1680 N N . CYS B 1 37 ? -15.898 -7.426 -6.594 1 97.94 37 CYS B N 1
ATOM 1681 C CA . CYS B 1 37 ? -16.344 -7.965 -7.875 1 97.94 37 CYS B CA 1
ATOM 1682 C C . CYS B 1 37 ? -15.156 -8.352 -8.75 1 97.94 37 CYS B C 1
ATOM 1684 O O . CYS B 1 37 ? -15.156 -9.422 -9.367 1 97.94 37 CYS B O 1
ATOM 1686 N N . ALA B 1 38 ? -14.195 -7.5 -8.812 1 98.31 38 ALA B N 1
ATOM 1687 C CA . ALA B 1 38 ? -13.023 -7.773 -9.648 1 98.31 38 ALA B CA 1
ATOM 1688 C C . ALA B 1 38 ? -12.328 -9.055 -9.219 1 98.31 38 ALA B C 1
ATOM 1690 O O . ALA B 1 38 ? -11.938 -9.875 -10.055 1 98.31 38 ALA B O 1
ATOM 1691 N N . LEU B 1 39 ? -12.156 -9.234 -7.945 1 97.5 39 LEU B N 1
ATOM 1692 C CA . LEU B 1 39 ? -11.5 -10.445 -7.445 1 97.5 39 LEU B CA 1
ATOM 1693 C C . LEU B 1 39 ? -12.375 -11.672 -7.684 1 97.5 39 LEU B C 1
ATOM 1695 O O . LEU B 1 39 ? -11.883 -12.719 -8.109 1 97.5 39 LEU B O 1
ATOM 1699 N N . TRP B 1 40 ? -13.656 -11.508 -7.441 1 96.81 40 TRP B N 1
ATOM 1700 C CA . TRP B 1 40 ? -14.57 -12.625 -7.652 1 96.81 40 TRP B CA 1
ATOM 1701 C C . TRP B 1 40 ? -14.602 -13.031 -9.125 1 96.81 40 TRP B C 1
ATOM 1703 O O . TRP B 1 40 ? -14.508 -14.219 -9.445 1 96.81 40 TRP B O 1
ATOM 1713 N N . LEU B 1 41 ? -14.695 -12.086 -10.016 1 96.56 41 LEU B N 1
ATOM 1714 C CA . LEU B 1 41 ? -14.781 -12.352 -11.445 1 96.56 41 LEU B CA 1
ATOM 1715 C C . LEU B 1 41 ? -13.43 -12.766 -12.008 1 96.56 41 LEU B C 1
ATOM 1717 O O . LEU B 1 41 ? -13.359 -13.531 -12.977 1 96.56 41 LEU B O 1
ATOM 1721 N N . GLY B 1 42 ? -12.352 -12.305 -11.438 1 96.44 42 GLY B N 1
ATOM 1722 C CA . GLY B 1 42 ? -11.016 -12.609 -11.922 1 96.44 42 GLY B CA 1
ATOM 1723 C C . GLY B 1 42 ? -10.539 -13.992 -11.523 1 96.44 42 GLY B C 1
ATOM 1724 O O . GLY B 1 42 ? -9.625 -14.539 -12.133 1 96.44 42 GLY B O 1
ATOM 1725 N N . PHE B 1 43 ? -11.141 -14.477 -10.492 1 95.38 43 PHE B N 1
ATOM 1726 C CA . PHE B 1 43 ? -10.766 -15.797 -9.992 1 95.38 43 PHE B CA 1
ATOM 1727 C C . PHE B 1 43 ? -12 -16.656 -9.75 1 95.38 43 PHE B C 1
ATOM 1729 O O . PHE B 1 43 ? -12.25 -17.078 -8.617 1 95.38 43 PHE B O 1
ATOM 1736 N N . PRO B 1 44 ? -12.672 -17.016 -10.742 1 91.25 44 PRO B N 1
ATOM 1737 C CA . PRO B 1 44 ? -13.969 -17.688 -10.609 1 91.25 44 PRO B CA 1
ATOM 1738 C C . PRO B 1 44 ? -13.867 -19.062 -9.953 1 91.25 44 PRO B C 1
ATOM 1740 O O . PRO B 1 44 ? -14.805 -19.5 -9.289 1 91.25 44 PRO B O 1
ATOM 1743 N N . ASP B 1 45 ? -12.781 -19.75 -10.023 1 91.88 45 ASP B N 1
ATOM 1744 C CA . ASP B 1 45 ? -12.617 -21.109 -9.477 1 91.88 45 ASP B CA 1
ATOM 1745 C C . ASP B 1 45 ? -12.477 -21.062 -7.961 1 91.88 45 ASP B C 1
ATOM 1747 O O . ASP B 1 45 ? -12.617 -22.094 -7.297 1 91.88 45 ASP B O 1
ATOM 1751 N N . SER B 1 46 ? -12.242 -19.828 -7.449 1 90.44 46 SER B N 1
ATOM 1752 C CA . SER B 1 46 ? -11.977 -19.719 -6.02 1 90.44 46 SER B CA 1
ATOM 1753 C C . SER B 1 46 ? -13.242 -19.938 -5.199 1 90.44 46 SER B C 1
ATOM 1755 O O . SER B 1 46 ? -13.164 -20.219 -4 1 90.44 46 SER B O 1
ATOM 1757 N N . THR B 1 47 ? -14.445 -19.797 -5.812 1 90.81 47 THR B N 1
ATOM 1758 C CA . THR B 1 47 ? -15.664 -19.891 -5.016 1 90.81 47 THR B CA 1
ATOM 1759 C C . THR B 1 47 ? -16.641 -20.906 -5.625 1 90.81 47 THR B C 1
ATOM 1761 O O . THR B 1 47 ? -17.734 -21.109 -5.102 1 90.81 47 THR B O 1
ATOM 1764 N N . VAL B 1 48 ? -16.344 -21.578 -6.676 1 89.56 48 VAL B N 1
ATOM 1765 C CA . VAL B 1 48 ? -17.266 -22.375 -7.469 1 89.56 48 VAL B CA 1
ATOM 1766 C C . VAL B 1 48 ? -17.766 -23.562 -6.637 1 89.56 48 VAL B C 1
ATOM 1768 O O . VAL B 1 48 ? -18.938 -23.938 -6.738 1 89.56 48 VAL B O 1
ATOM 1771 N N . ASP B 1 49 ? -16.984 -24.141 -5.883 1 91 49 ASP B N 1
ATOM 1772 C CA . ASP B 1 49 ? -17.359 -25.344 -5.133 1 91 49 ASP B CA 1
ATOM 1773 C C . ASP B 1 49 ? -17.797 -24.984 -3.715 1 91 49 ASP B C 1
ATOM 1775 O O . ASP B 1 49 ? -17.969 -25.875 -2.871 1 91 49 ASP B O 1
ATOM 1779 N N . LEU B 1 50 ? -18.047 -23.766 -3.41 1 93.75 50 LEU B N 1
ATOM 1780 C CA . LEU B 1 50 ? -18.406 -23.328 -2.064 1 93.75 50 LEU B CA 1
ATOM 1781 C C . LEU B 1 50 ? -19.891 -23.016 -1.971 1 93.75 50 LEU B C 1
ATOM 1783 O O . LEU B 1 50 ? -20.5 -22.562 -2.943 1 93.75 50 LEU B O 1
ATOM 1787 N N . PRO B 1 51 ? -20.484 -23.344 -0.744 1 96.31 51 PRO B N 1
ATOM 1788 C CA . PRO B 1 51 ? -21.844 -22.844 -0.524 1 96.31 51 PRO B CA 1
ATOM 1789 C C . PRO B 1 51 ? -21.953 -21.344 -0.754 1 96.31 51 PRO B C 1
ATOM 1791 O O . PRO B 1 51 ? -21.047 -20.578 -0.415 1 96.31 51 PRO B O 1
ATOM 1794 N N . ALA B 1 52 ? -23.125 -20.938 -1.224 1 95.19 52 ALA B N 1
ATOM 1795 C CA . ALA B 1 52 ? -23.359 -19.547 -1.611 1 95.19 52 ALA B CA 1
ATOM 1796 C C . ALA B 1 52 ? -23.188 -18.609 -0.419 1 95.19 52 ALA B C 1
ATOM 1798 O O . ALA B 1 52 ? -22.688 -17.5 -0.564 1 95.19 52 ALA B O 1
ATOM 1799 N N . TRP B 1 53 ? -23.609 -19.031 0.754 1 96.44 53 TRP B N 1
ATOM 1800 C CA . TRP B 1 53 ? -23.531 -18.156 1.914 1 96.44 53 TRP B CA 1
ATOM 1801 C C . TRP B 1 53 ? -22.094 -17.891 2.312 1 96.44 53 TRP B C 1
ATOM 1803 O O . TRP B 1 53 ? -21.766 -16.797 2.779 1 96.44 53 TRP B O 1
ATOM 1813 N N . ARG B 1 54 ? -21.188 -18.859 2.203 1 96.94 54 ARG B N 1
ATOM 1814 C CA . ARG B 1 54 ? -19.766 -18.656 2.484 1 96.94 54 ARG B CA 1
ATOM 1815 C C . ARG B 1 54 ? -19.156 -17.641 1.518 1 96.94 54 ARG B C 1
ATOM 1817 O O . ARG B 1 54 ? -18.422 -16.75 1.932 1 96.94 54 ARG B O 1
ATOM 1824 N N . THR B 1 55 ? -19.562 -17.844 0.259 1 96.31 55 THR B N 1
ATOM 1825 C CA . THR B 1 55 ? -19.062 -16.922 -0.759 1 96.31 55 THR B CA 1
ATOM 1826 C C . THR B 1 55 ? -19.594 -15.508 -0.502 1 96.31 55 THR B C 1
ATOM 1828 O O . THR B 1 55 ? -18.828 -14.539 -0.549 1 96.31 55 THR B O 1
ATOM 1831 N N . ALA B 1 56 ? -20.875 -15.398 -0.225 1 97.19 56 ALA B N 1
ATOM 1832 C CA . ALA B 1 56 ? -21.484 -14.094 0.016 1 97.19 56 ALA B CA 1
ATOM 1833 C C . ALA B 1 56 ? -20.828 -13.398 1.205 1 97.19 56 ALA B C 1
ATOM 1835 O O . ALA B 1 56 ? -20.516 -12.203 1.138 1 97.19 56 ALA B O 1
ATOM 1836 N N . LEU B 1 57 ? -20.609 -14.102 2.283 1 97.56 57 LEU B N 1
ATOM 1837 C CA . LEU B 1 57 ? -20 -13.523 3.471 1 97.56 57 LEU B CA 1
ATOM 1838 C C . LEU B 1 57 ? -18.547 -13.117 3.191 1 97.56 57 LEU B C 1
ATOM 1840 O O . LEU B 1 57 ? -18.094 -12.07 3.646 1 97.56 57 LEU B O 1
ATOM 1844 N N . ALA B 1 58 ? -17.828 -13.938 2.52 1 97.38 58 ALA B N 1
ATOM 1845 C CA . ALA B 1 58 ? -16.453 -13.609 2.164 1 97.38 58 ALA B CA 1
ATOM 1846 C C . ALA B 1 58 ? -16.391 -12.352 1.304 1 97.38 58 ALA B C 1
ATOM 1848 O O . ALA B 1 58 ? -15.562 -11.469 1.538 1 97.38 58 ALA B O 1
ATOM 1849 N N . LEU B 1 59 ? -17.312 -12.273 0.344 1 97.69 59 LEU B N 1
ATOM 1850 C CA . LEU B 1 59 ? -17.328 -11.109 -0.541 1 97.69 59 LEU B CA 1
ATOM 1851 C C . LEU B 1 59 ? -17.734 -9.852 0.221 1 97.69 59 LEU B C 1
ATOM 1853 O O . LEU B 1 59 ? -17.219 -8.766 -0.062 1 97.69 59 LEU B O 1
ATOM 1857 N N . LEU B 1 60 ? -18.625 -10.008 1.141 1 97.69 60 LEU B N 1
ATOM 1858 C CA . LEU B 1 60 ? -19 -8.875 1.983 1 97.69 60 LEU B CA 1
ATOM 1859 C C . LEU B 1 60 ? -17.812 -8.391 2.805 1 97.69 60 LEU B C 1
ATOM 1861 O O . LEU B 1 60 ? -17.609 -7.188 2.963 1 97.69 60 LEU B O 1
ATOM 1865 N N . LEU B 1 61 ? -17.078 -9.312 3.342 1 97.81 61 LEU B N 1
ATOM 1866 C CA . LEU B 1 61 ? -15.906 -8.945 4.117 1 97.81 61 LEU B CA 1
ATOM 1867 C C . LEU B 1 61 ? -14.844 -8.32 3.223 1 97.81 61 LEU B C 1
ATOM 1869 O O . LEU B 1 61 ? -14.164 -7.371 3.627 1 97.81 61 LEU B O 1
ATOM 1873 N N . ILE B 1 62 ? -14.695 -8.828 2.025 1 98.12 62 ILE B N 1
ATOM 1874 C CA . ILE B 1 62 ? -13.75 -8.258 1.076 1 98.12 62 ILE B CA 1
ATOM 1875 C C . ILE B 1 62 ? -14.195 -6.852 0.686 1 98.12 62 ILE B C 1
ATOM 1877 O O . ILE B 1 62 ? -13.367 -5.945 0.551 1 98.12 62 ILE B O 1
ATOM 1881 N N . PHE B 1 63 ? -15.5 -6.672 0.491 1 97.44 63 PHE B N 1
ATOM 1882 C CA . PHE B 1 63 ? -16.062 -5.344 0.27 1 97.44 63 PHE B CA 1
ATOM 1883 C C . PHE B 1 63 ? -15.68 -4.398 1.403 1 97.44 63 PHE B C 1
ATOM 1885 O O . PHE B 1 63 ? -15.258 -3.27 1.16 1 97.44 63 PHE B O 1
ATOM 1892 N N . ASP B 1 64 ? -15.875 -4.871 2.619 1 96.31 64 ASP B N 1
ATOM 1893 C CA . ASP B 1 64 ? -15.508 -4.078 3.789 1 96.31 64 ASP B CA 1
ATOM 1894 C C . ASP B 1 64 ? -14.023 -3.711 3.766 1 96.31 64 ASP B C 1
ATOM 1896 O O . ASP B 1 64 ? -13.656 -2.568 4.047 1 96.31 64 ASP B O 1
ATOM 1900 N N . VAL B 1 65 ? -13.148 -4.656 3.467 1 97.56 65 VAL B N 1
ATOM 1901 C CA . VAL B 1 65 ? -11.711 -4.422 3.4 1 97.56 65 VAL B CA 1
ATOM 1902 C C . VAL B 1 65 ? -11.406 -3.361 2.344 1 97.56 65 VAL B C 1
ATOM 1904 O O . VAL B 1 65 ? -10.688 -2.395 2.613 1 97.56 65 VAL B O 1
ATOM 1907 N N . GLY B 1 66 ? -11.961 -3.494 1.164 1 97.31 66 GLY B N 1
ATOM 1908 C CA . GLY B 1 66 ? -11.742 -2.539 0.09 1 97.31 66 GLY B CA 1
ATOM 1909 C C . GLY B 1 66 ? -12.266 -1.15 0.413 1 97.31 66 GLY B C 1
ATOM 1910 O O . GLY B 1 66 ? -11.562 -0.157 0.214 1 97.31 66 GLY B O 1
ATOM 1911 N N . ALA B 1 67 ? -13.492 -1.083 0.847 1 96.69 67 ALA B N 1
ATOM 1912 C CA . ALA B 1 67 ? -14.102 0.189 1.233 1 96.69 67 ALA B CA 1
ATOM 1913 C C . ALA B 1 67 ? -13.312 0.854 2.355 1 96.69 67 ALA B C 1
ATOM 1915 O O . ALA B 1 67 ? -13.133 2.074 2.361 1 96.69 67 ALA B O 1
ATOM 1916 N N . GLY B 1 68 ? -12.883 0.03 3.277 1 96.44 68 GLY B N 1
ATOM 1917 C CA . GLY B 1 68 ? -12.109 0.545 4.398 1 96.44 68 GLY B CA 1
ATOM 1918 C C . GLY B 1 68 ? -10.781 1.137 3.984 1 96.44 68 GLY B C 1
ATOM 1919 O O . GLY B 1 68 ? -10.289 2.08 4.609 1 96.44 68 GLY B O 1
ATOM 1920 N N . CYS B 1 69 ? -10.133 0.611 2.982 1 96.62 69 CYS B N 1
ATOM 1921 C CA . CYS B 1 69 ? -8.898 1.193 2.457 1 96.62 69 CYS B CA 1
ATOM 1922 C C . CYS B 1 69 ? -9.109 2.654 2.072 1 96.62 69 CYS B C 1
ATOM 1924 O O . CYS B 1 69 ? -8.242 3.494 2.316 1 96.62 69 CYS B O 1
ATOM 1926 N N . ALA B 1 70 ? -10.227 2.918 1.522 1 95.06 70 ALA B N 1
ATOM 1927 C CA . ALA B 1 70 ? -10.531 4.27 1.06 1 95.06 70 ALA B CA 1
ATOM 1928 C C . ALA B 1 70 ? -11.047 5.137 2.205 1 95.06 70 ALA B C 1
ATOM 1930 O O . ALA B 1 70 ? -10.539 6.238 2.434 1 95.06 70 ALA B O 1
ATOM 1931 N N . ALA B 1 71 ? -12.023 4.656 2.961 1 95.31 71 ALA B N 1
ATOM 1932 C CA . ALA B 1 71 ? -12.68 5.414 4.023 1 95.31 71 ALA B CA 1
ATOM 1933 C C . ALA B 1 71 ? -11.664 5.887 5.066 1 95.31 71 ALA B C 1
ATOM 1935 O O . ALA B 1 71 ? -11.773 7 5.586 1 95.31 71 ALA B O 1
ATOM 1936 N N . ASN B 1 72 ? -10.695 5.082 5.332 1 95.06 72 ASN B N 1
ATOM 1937 C CA . ASN B 1 72 ? -9.727 5.375 6.383 1 95.06 72 ASN B CA 1
ATOM 1938 C C . ASN B 1 72 ? -8.789 6.512 5.98 1 95.06 72 ASN B C 1
ATOM 1940 O O . ASN B 1 72 ? -8.086 7.07 6.82 1 95.06 72 ASN B O 1
ATOM 1944 N N . PHE B 1 73 ? -8.812 6.945 4.73 1 94 73 PHE B N 1
ATOM 1945 C CA . PHE B 1 73 ? -8.016 8.086 4.281 1 94 73 PHE B CA 1
ATOM 1946 C C . PHE B 1 73 ? -8.828 9.375 4.359 1 94 73 PHE B C 1
ATOM 1948 O O . PHE B 1 73 ? -8.305 10.453 4.086 1 94 73 PHE B O 1
ATOM 1955 N N . THR B 1 74 ? -10.086 9.273 4.664 1 91.81 74 THR B N 1
ATOM 1956 C CA . THR B 1 74 ? -10.891 10.484 4.77 1 91.81 74 THR B CA 1
ATOM 1957 C C . THR B 1 74 ? -10.672 11.172 6.113 1 91.81 74 THR B C 1
ATOM 1959 O O . THR B 1 74 ? -10.484 10.5 7.133 1 91.81 74 THR B O 1
ATOM 1962 N N . ALA B 1 75 ? -10.812 12.531 6.105 1 88.5 75 ALA B N 1
ATOM 1963 C CA . ALA B 1 75 ? -10.695 13.305 7.336 1 88.5 75 ALA B CA 1
ATOM 1964 C C . ALA B 1 75 ? -11.789 12.93 8.328 1 88.5 75 ALA B C 1
ATOM 1966 O O . ALA B 1 75 ? -11.539 12.852 9.531 1 88.5 75 ALA B O 1
ATOM 1967 N N . SER B 1 76 ? -12.953 12.641 7.848 1 87.44 76 SER B N 1
ATOM 1968 C CA . SER B 1 76 ? -14.102 12.312 8.68 1 87.44 76 SER B CA 1
ATOM 1969 C C . SER B 1 76 ? -13.836 11.055 9.508 1 87.44 76 SER B C 1
ATOM 1971 O O . SER B 1 76 ? -14.023 11.055 10.727 1 87.44 76 SER B O 1
ATOM 1973 N N . THR B 1 77 ? -13.398 10.008 8.883 1 87.81 77 THR B N 1
ATOM 1974 C CA . THR B 1 77 ? -13.117 8.758 9.578 1 87.81 77 THR B CA 1
ATOM 1975 C C . THR B 1 77 ? -11.914 8.922 10.5 1 87.81 77 THR B C 1
ATOM 1977 O O . THR B 1 77 ? -11.938 8.445 11.641 1 87.81 77 THR B O 1
ATOM 1980 N N . ASN B 1 78 ? -10.883 9.555 10.016 1 88.81 78 ASN B N 1
ATOM 1981 C CA . ASN B 1 78 ? -9.711 9.828 10.844 1 88.81 78 ASN B CA 1
ATOM 1982 C C . ASN B 1 78 ? -10.086 10.562 12.125 1 88.81 78 ASN B C 1
ATOM 1984 O O . ASN B 1 78 ? -9.672 10.172 13.211 1 88.81 78 ASN B O 1
ATOM 1988 N N . ASP B 1 79 ? -10.875 11.594 11.977 1 86.56 79 ASP B N 1
ATOM 1989 C CA . ASP B 1 79 ? -11.266 12.422 13.109 1 86.56 79 ASP B CA 1
ATOM 1990 C C . ASP B 1 79 ? -12.148 11.648 14.086 1 86.56 79 ASP B C 1
ATOM 1992 O O . ASP B 1 79 ? -12.07 11.859 15.297 1 86.56 79 ASP B O 1
ATOM 1996 N N . PHE B 1 80 ? -12.977 10.82 13.539 1 86.19 80 PHE B N 1
ATOM 1997 C CA . PHE B 1 80 ? -13.844 9.992 14.375 1 86.19 80 PHE B CA 1
ATOM 1998 C C . PHE B 1 80 ? -13.023 9.164 15.352 1 86.19 80 PHE B C 1
ATOM 2000 O O . PHE B 1 80 ? -13.312 9.148 16.547 1 86.19 80 PHE B O 1
ATOM 2007 N N . TYR B 1 81 ? -11.992 8.531 14.922 1 86.94 81 TYR B N 1
ATOM 2008 C CA . TYR B 1 81 ? -11.195 7.648 15.766 1 86.94 81 TYR B CA 1
ATOM 2009 C C . TYR B 1 81 ? -10.188 8.445 16.594 1 86.94 81 TYR B C 1
ATOM 2011 O O . TYR B 1 81 ? -9.789 8.023 17.672 1 86.94 81 TYR B O 1
ATOM 2019 N N . ALA B 1 82 ? -9.828 9.578 16.094 1 84.38 82 ALA B N 1
ATOM 2020 C CA . ALA B 1 82 ? -8.93 10.453 16.844 1 84.38 82 ALA B CA 1
ATOM 2021 C C . ALA B 1 82 ? -9.609 11.008 18.094 1 84.38 82 ALA B C 1
ATOM 2023 O O . ALA B 1 82 ? -8.953 11.305 19.094 1 84.38 82 ALA B O 1
ATOM 2024 N N . ALA B 1 83 ? -10.898 11.102 18.062 1 85.69 83 ALA B N 1
ATOM 2025 C CA . ALA B 1 83 ? -11.68 11.672 19.156 1 85.69 83 ALA B CA 1
ATOM 2026 C C . ALA B 1 83 ? -11.703 10.727 20.359 1 85.69 83 ALA B C 1
ATOM 2028 O O . ALA B 1 83 ? -11.852 11.18 21.5 1 85.69 83 ALA B O 1
ATOM 2029 N N . ASP B 1 84 ? -11.594 9.422 20.125 1 90.56 84 ASP B N 1
ATOM 2030 C CA . ASP B 1 84 ? -11.594 8.414 21.172 1 90.56 84 ASP B CA 1
ATOM 2031 C C . ASP B 1 84 ? -10.625 7.273 20.844 1 90.56 84 ASP B C 1
ATOM 2033 O O . ASP B 1 84 ? -10.969 6.359 20.094 1 90.56 84 ASP B O 1
ATOM 2037 N N . ARG B 1 85 ? -9.562 7.273 21.5 1 89.75 85 ARG B N 1
ATOM 2038 C CA . ARG B 1 85 ? -8.484 6.34 21.188 1 89.75 85 ARG B CA 1
ATOM 2039 C C . ARG B 1 85 ? -8.906 4.902 21.469 1 89.75 85 ARG B C 1
ATOM 2041 O O . ARG B 1 85 ? -8.391 3.969 20.844 1 89.75 85 ARG B O 1
ATOM 2048 N N . ARG B 1 86 ? -9.727 4.684 22.438 1 92.62 86 ARG B N 1
ATOM 2049 C CA . ARG B 1 86 ? -10.203 3.338 22.734 1 92.62 86 ARG B CA 1
ATOM 2050 C C . ARG B 1 86 ? -10.906 2.719 21.531 1 92.62 86 ARG B C 1
ATOM 2052 O O . ARG B 1 86 ? -10.797 1.515 21.297 1 92.62 86 ARG B O 1
ATOM 2059 N N . LYS B 1 87 ? -11.656 3.551 20.812 1 91 87 LYS B N 1
ATOM 2060 C CA . LYS B 1 87 ? -12.336 3.078 19.609 1 91 87 LYS B CA 1
ATOM 2061 C C . LYS B 1 87 ? -11.344 2.609 18.547 1 91 87 LYS B C 1
ATOM 2063 O O . LYS B 1 87 ? -11.609 1.65 17.828 1 91 87 LYS B O 1
ATOM 2068 N N . GLY B 1 88 ? -10.242 3.285 18.453 1 93.56 88 GLY B N 1
ATOM 2069 C CA . GLY B 1 88 ? -9.211 2.877 17.516 1 93.56 88 GLY B CA 1
ATOM 2070 C C . GLY B 1 88 ? -8.57 1.549 17.875 1 93.56 88 GLY B C 1
ATOM 2071 O O . GLY B 1 88 ? -8.359 0.705 17 1 93.56 88 GLY B O 1
ATOM 2072 N N . TRP B 1 89 ? -8.281 1.418 19.156 1 94.5 89 TRP B N 1
ATOM 2073 C CA . TRP B 1 89 ? -7.73 0.145 19.609 1 94.5 89 TRP B CA 1
ATOM 2074 C C . TRP B 1 89 ? -8.734 -0.985 19.406 1 94.5 89 TRP B C 1
ATOM 2076 O O . TRP B 1 89 ? -8.359 -2.1 19.031 1 94.5 89 TRP B O 1
ATOM 2086 N N . LEU B 1 90 ? -9.984 -0.699 19.672 1 93.56 90 LEU B N 1
ATOM 2087 C CA . LEU B 1 90 ? -11.031 -1.689 19.438 1 93.56 90 LEU B CA 1
ATOM 2088 C C . LEU B 1 90 ? -11.133 -2.033 17.953 1 93.56 90 LEU B C 1
ATOM 2090 O O . LEU B 1 90 ? -11.312 -3.197 17.594 1 93.56 90 LEU B O 1
ATOM 2094 N N . PHE B 1 91 ? -11.094 -0.981 17.125 1 93.12 91 PHE B N 1
ATOM 2095 C CA . PHE B 1 91 ? -11.078 -1.202 15.688 1 93.12 91 PHE B CA 1
ATOM 2096 C C . PHE B 1 91 ? -10 -2.211 15.297 1 93.12 91 PHE B C 1
ATOM 2098 O O . PHE B 1 91 ? -10.273 -3.176 14.586 1 93.12 91 PHE B O 1
ATOM 2105 N N . ILE B 1 92 ? -8.766 -2.012 15.758 1 95.81 92 ILE B N 1
ATOM 2106 C CA . ILE B 1 92 ? -7.641 -2.883 15.43 1 95.81 92 ILE B CA 1
ATOM 2107 C C . ILE B 1 92 ? -7.883 -4.277 16 1 95.81 92 ILE B C 1
ATOM 2109 O O . ILE B 1 92 ? -7.703 -5.281 15.312 1 95.81 92 ILE B O 1
ATOM 2113 N N . ALA B 1 93 ? -8.406 -4.43 17.203 1 92.44 93 ALA B N 1
ATOM 2114 C CA . ALA B 1 93 ? -8.555 -5.688 17.922 1 92.44 93 ALA B CA 1
ATOM 2115 C C . ALA B 1 93 ? -9.594 -6.59 17.266 1 92.44 93 ALA B C 1
ATOM 2117 O O . ALA B 1 93 ? -9.461 -7.816 17.281 1 92.44 93 ALA B O 1
ATOM 2118 N N . VAL B 1 94 ? -10.539 -5.992 16.625 1 90.19 94 VAL B N 1
ATOM 2119 C CA . VAL B 1 94 ? -11.648 -6.793 16.109 1 90.19 94 VAL B CA 1
ATOM 2120 C C . VAL B 1 94 ? -11.383 -7.176 14.656 1 90.19 94 VAL B C 1
ATOM 2122 O O . VAL B 1 94 ? -12.164 -7.914 14.055 1 90.19 94 VAL B O 1
ATOM 2125 N N . HIS B 1 95 ? -10.352 -6.734 14.172 1 93.19 95 HIS B N 1
ATOM 2126 C CA . HIS B 1 95 ? -10.117 -6.957 12.742 1 93.19 95 HIS B CA 1
ATOM 2127 C C . HIS B 1 95 ? -9.492 -8.32 12.492 1 93.19 95 HIS B C 1
ATOM 2129 O O . HIS B 1 95 ? -8.344 -8.414 12.055 1 93.19 95 HIS B O 1
ATOM 2135 N N . ALA B 1 96 ? -10.328 -9.25 12.633 1 92.38 96 ALA B N 1
ATOM 2136 C CA . ALA B 1 96 ? -9.984 -10.641 12.328 1 92.38 96 ALA B CA 1
ATOM 2137 C C . ALA B 1 96 ? -10.484 -11.039 10.945 1 92.38 96 ALA B C 1
ATOM 2139 O O . ALA B 1 96 ? -10.617 -12.234 10.648 1 92.38 96 ALA B O 1
ATOM 2140 N N . HIS B 1 97 ? -10.719 -10.117 10.109 1 92.75 97 HIS B N 1
ATOM 2141 C CA . HIS B 1 97 ? -11.336 -10.305 8.797 1 92.75 97 HIS B CA 1
ATOM 2142 C C . HIS B 1 97 ? -10.508 -11.242 7.93 1 92.75 97 HIS B C 1
ATOM 2144 O O . HIS B 1 97 ? -11.055 -12.102 7.242 1 92.75 97 HIS B O 1
ATOM 2150 N N . LEU B 1 98 ? -9.242 -11.102 7.984 1 96.62 98 LEU B N 1
ATOM 2151 C CA . LEU B 1 98 ? -8.398 -11.789 7.012 1 96.62 98 LEU B CA 1
ATOM 2152 C C . LEU B 1 98 ? -8.414 -13.297 7.254 1 96.62 98 LEU B C 1
ATOM 2154 O O . LEU B 1 98 ? -8.719 -14.07 6.34 1 96.62 98 LEU B O 1
ATOM 2158 N N . PRO B 1 99 ? -8.141 -13.805 8.477 1 96.94 99 PRO B N 1
ATOM 2159 C CA . PRO B 1 99 ? -8.258 -15.25 8.688 1 96.94 99 PRO B CA 1
ATOM 2160 C C . PRO B 1 99 ? -9.68 -15.766 8.453 1 96.94 99 PRO B C 1
ATOM 2162 O O . PRO B 1 99 ? -9.859 -16.906 8.008 1 96.94 99 PRO B O 1
ATOM 2165 N N . VAL B 1 100 ? -10.703 -15 8.758 1 97.38 100 VAL B N 1
ATOM 2166 C CA . VAL B 1 100 ? -12.094 -15.391 8.547 1 97.38 100 VAL B CA 1
ATOM 2167 C C . VAL B 1 100 ? -12.367 -15.555 7.059 1 97.38 100 VAL B C 1
ATOM 2169 O O . VAL B 1 100 ? -13.016 -16.516 6.641 1 97.38 100 VAL B O 1
ATOM 2172 N N . ILE B 1 101 ? -11.93 -14.625 6.246 1 97.38 101 ILE B N 1
ATOM 2173 C CA . ILE B 1 101 ? -12.094 -14.711 4.801 1 97.38 101 ILE B CA 1
ATOM 2174 C C . ILE B 1 101 ? -11.422 -15.984 4.281 1 97.38 101 ILE B C 1
ATOM 2176 O O . ILE B 1 101 ? -12.016 -16.734 3.498 1 97.38 101 ILE B O 1
ATOM 2180 N N . ALA B 1 102 ? -10.164 -16.203 4.707 1 97.12 102 ALA B N 1
ATOM 2181 C CA . ALA B 1 102 ? -9.445 -17.406 4.285 1 97.12 102 ALA B CA 1
ATOM 2182 C C . ALA B 1 102 ? -10.211 -18.672 4.656 1 97.12 102 ALA B C 1
ATOM 2184 O O . ALA B 1 102 ? -10.32 -19.594 3.85 1 97.12 102 ALA B O 1
ATOM 2185 N N . ALA B 1 103 ? -10.766 -18.719 5.848 1 96.19 103 ALA B N 1
ATOM 2186 C CA . ALA B 1 103 ? -11.531 -19.875 6.32 1 96.19 103 ALA B CA 1
ATOM 2187 C C . ALA B 1 103 ? -12.812 -20.062 5.512 1 96.19 103 ALA B C 1
ATOM 2189 O O . ALA B 1 103 ? -13.156 -21.172 5.125 1 96.19 103 ALA B O 1
ATOM 2190 N N . LEU B 1 104 ? -13.539 -19 5.27 1 96.38 104 LEU B N 1
ATOM 2191 C CA . LEU B 1 104 ? -14.781 -19.047 4.504 1 96.38 104 LEU B CA 1
ATOM 2192 C C . LEU B 1 104 ? -14.539 -19.562 3.094 1 96.38 104 LEU B C 1
ATOM 2194 O O . LEU B 1 104 ? -15.352 -20.328 2.559 1 96.38 104 LEU B O 1
ATOM 2198 N N . LEU B 1 105 ? -13.391 -19.234 2.533 1 95.38 105 LEU B N 1
ATOM 2199 C CA . LEU B 1 105 ? -13.102 -19.578 1.147 1 95.38 105 LEU B CA 1
ATOM 2200 C C . LEU B 1 105 ? -12.352 -20.906 1.064 1 95.38 105 LEU B C 1
ATOM 2202 O O . LEU B 1 105 ? -12.102 -21.422 -0.031 1 95.38 105 LEU B O 1
ATOM 2206 N N . GLY B 1 106 ? -12.055 -21.453 2.23 1 93.75 106 GLY B N 1
ATOM 2207 C CA . GLY B 1 106 ? -11.227 -22.656 2.213 1 93.75 106 GLY B CA 1
ATOM 2208 C C . GLY B 1 106 ? -9.867 -22.422 1.573 1 93.75 106 GLY B C 1
ATOM 2209 O O . GLY B 1 106 ? -9.367 -23.297 0.853 1 93.75 106 GLY B O 1
ATOM 2210 N N . ALA B 1 107 ? -9.359 -21.266 1.744 1 93.06 107 ALA B N 1
ATOM 2211 C CA . ALA B 1 107 ? -8.133 -20.828 1.075 1 93.06 107 ALA B CA 1
ATOM 2212 C C . ALA B 1 107 ? -6.938 -20.891 2.023 1 93.06 107 ALA B C 1
ATOM 2214 O O . ALA B 1 107 ? -6.941 -21.672 2.986 1 93.06 107 ALA B O 1
ATOM 2215 N N . ASP B 1 108 ? -5.797 -20.109 1.724 1 93.88 108 ASP B N 1
ATOM 2216 C CA . ASP B 1 108 ? -4.473 -20.156 2.338 1 93.88 108 ASP B CA 1
ATOM 2217 C C . ASP B 1 108 ? -4.52 -19.641 3.777 1 93.88 108 ASP B C 1
ATOM 2219 O O . ASP B 1 108 ? -4.035 -18.547 4.07 1 93.88 108 ASP B O 1
ATOM 2223 N N . LEU B 1 109 ? -4.93 -20.484 4.77 1 95.75 109 LEU B N 1
ATOM 2224 C CA . LEU B 1 109 ? -5.09 -20.047 6.152 1 95.75 109 LEU B CA 1
ATOM 2225 C C . LEU B 1 109 ? -3.736 -19.719 6.777 1 95.75 109 LEU B C 1
ATOM 2227 O O . LEU B 1 109 ? -3.605 -18.734 7.496 1 95.75 109 LEU B O 1
ATOM 2231 N N . GLY B 1 110 ? -2.709 -20.578 6.578 1 96.75 110 GLY B N 1
ATOM 2232 C CA . GLY B 1 110 ? -1.39 -20.328 7.137 1 96.75 110 GLY B CA 1
ATOM 2233 C C . GLY B 1 110 ? -0.838 -18.969 6.789 1 96.75 110 GLY B C 1
ATOM 2234 O O . GLY B 1 110 ? -0.626 -18.141 7.672 1 96.75 110 GLY B O 1
ATOM 2235 N N . PRO B 1 111 ? -0.68 -18.719 5.5 1 97.94 111 PRO B N 1
ATOM 2236 C CA . PRO B 1 111 ? -0.204 -17.406 5.07 1 97.94 111 PRO B CA 1
ATOM 2237 C C . PRO B 1 111 ? -1.101 -16.266 5.551 1 97.94 111 PRO B C 1
ATOM 2239 O O . PRO B 1 111 ? -0.603 -15.211 5.953 1 97.94 111 PRO B O 1
ATOM 2242 N N . ALA B 1 112 ? -2.383 -16.453 5.488 1 97.81 112 ALA B N 1
ATOM 2243 C CA . ALA B 1 112 ? -3.314 -15.414 5.934 1 97.81 112 ALA B CA 1
ATOM 2244 C C . ALA B 1 112 ? -3.094 -15.078 7.406 1 97.81 112 ALA B C 1
ATOM 2246 O O . ALA B 1 112 ? -3.139 -13.906 7.797 1 97.81 112 ALA B O 1
ATOM 2247 N N . LEU B 1 113 ? -2.881 -16.078 8.242 1 98.12 113 LEU B N 1
ATOM 2248 C CA . LEU B 1 113 ? -2.633 -15.852 9.664 1 98.12 113 LEU B CA 1
ATOM 2249 C C . LEU B 1 113 ? -1.321 -15.102 9.875 1 98.12 113 LEU B C 1
ATOM 2251 O O . LEU B 1 113 ? -1.229 -14.242 10.75 1 98.12 113 LEU B O 1
ATOM 2255 N N . ALA B 1 114 ? -0.331 -15.43 9.117 1 98.25 114 ALA B N 1
ATOM 2256 C CA . ALA B 1 114 ? 0.953 -14.742 9.219 1 98.25 114 ALA B CA 1
ATOM 2257 C C . ALA B 1 114 ? 0.803 -13.258 8.883 1 98.25 114 ALA B C 1
ATOM 2259 O O . ALA B 1 114 ? 1.3 -12.398 9.617 1 98.25 114 ALA B O 1
ATOM 2260 N N . VAL B 1 115 ? 0.105 -12.961 7.781 1 98.5 115 VAL B N 1
ATOM 2261 C CA . VAL B 1 115 ? -0.093 -11.578 7.379 1 98.5 115 VAL B CA 1
ATOM 2262 C C . VAL B 1 115 ? -0.989 -10.867 8.391 1 98.5 115 VAL B C 1
ATOM 2264 O O . VAL B 1 115 ? -0.77 -9.695 8.711 1 98.5 115 VAL B O 1
ATOM 2267 N N . TRP B 1 116 ? -1.985 -11.57 8.883 1 98.5 116 TRP B N 1
ATOM 2268 C CA . TRP B 1 116 ? -2.852 -11.016 9.914 1 98.5 116 TRP B CA 1
ATOM 2269 C C . TRP B 1 116 ? -2.045 -10.609 11.141 1 98.5 116 TRP B C 1
ATOM 2271 O O . TRP B 1 116 ? -2.17 -9.484 11.633 1 98.5 116 TRP B O 1
ATOM 2281 N N . ALA B 1 117 ? -1.221 -11.484 11.641 1 98.62 117 ALA B N 1
ATOM 2282 C CA . ALA B 1 117 ? -0.402 -11.195 12.82 1 98.62 117 ALA B CA 1
ATOM 2283 C C . ALA B 1 117 ? 0.531 -10.016 12.562 1 98.62 117 ALA B C 1
ATOM 2285 O O . ALA B 1 117 ? 0.674 -9.133 13.406 1 98.62 117 ALA B O 1
ATOM 2286 N N . PHE B 1 118 ? 1.162 -10.039 11.43 1 98.69 118 PHE B N 1
ATOM 2287 C CA . PHE B 1 118 ? 2.039 -8.938 11.039 1 98.69 118 PHE B CA 1
ATOM 2288 C C . PHE B 1 118 ? 1.273 -7.621 11.008 1 98.69 118 PHE B C 1
ATOM 2290 O O . PHE B 1 118 ? 1.744 -6.609 11.539 1 98.69 118 PHE B O 1
ATOM 2297 N N . THR B 1 119 ? 0.098 -7.637 10.383 1 98.62 119 THR B N 1
ATOM 2298 C CA . THR B 1 119 ? -0.716 -6.438 10.219 1 98.62 119 THR B CA 1
ATOM 2299 C C . THR B 1 119 ? -1.189 -5.914 11.57 1 98.62 119 THR B C 1
ATOM 2301 O O . THR B 1 119 ? -1.072 -4.723 11.859 1 98.62 119 THR B O 1
ATOM 2304 N N . ILE B 1 120 ? -1.689 -6.805 12.398 1 98.5 120 ILE B N 1
ATOM 2305 C CA . ILE B 1 120 ? -2.232 -6.402 13.688 1 98.5 120 ILE B CA 1
ATOM 2306 C C . ILE B 1 120 ? -1.107 -5.883 14.578 1 98.5 120 ILE B C 1
ATOM 2308 O O . ILE B 1 120 ? -1.239 -4.832 15.211 1 98.5 120 ILE B O 1
ATOM 2312 N N . SER B 1 121 ? 0.019 -6.586 14.688 1 98.38 121 SER B N 1
ATOM 2313 C CA . SER B 1 121 ? 1.146 -6.121 15.492 1 98.38 121 SER B CA 1
ATOM 2314 C C . SER B 1 121 ? 1.701 -4.805 14.945 1 98.38 121 SER B C 1
ATOM 2316 O O . SER B 1 121 ? 1.987 -3.885 15.719 1 98.38 121 SER B O 1
ATOM 2318 N N . GLY B 1 122 ? 1.845 -4.719 13.617 1 98.38 122 GLY B N 1
ATOM 2319 C CA . GLY B 1 122 ? 2.316 -3.488 13.008 1 98.38 122 GLY B CA 1
ATOM 2320 C C . GLY B 1 122 ? 1.381 -2.314 13.219 1 98.38 122 GLY B C 1
ATOM 2321 O O . GLY B 1 122 ? 1.82 -1.221 13.578 1 98.38 122 GLY B O 1
ATOM 2322 N N . ALA B 1 123 ? 0.092 -2.555 12.977 1 98.25 123 ALA B N 1
ATOM 2323 C CA . ALA B 1 123 ? -0.9 -1.504 13.188 1 98.25 123 ALA B CA 1
ATOM 2324 C C . ALA B 1 123 ? -0.893 -1.023 14.633 1 98.25 123 ALA B C 1
ATOM 2326 O O . ALA B 1 123 ? -1.019 0.174 14.898 1 98.25 123 ALA B O 1
ATOM 2327 N N . SER B 1 124 ? -0.781 -1.95 15.57 1 97.81 124 SER B N 1
ATOM 2328 C CA . SER B 1 124 ? -0.732 -1.594 16.984 1 97.81 124 SER B CA 1
ATOM 2329 C C . SER B 1 124 ? 0.474 -0.712 17.281 1 97.81 124 SER B C 1
ATOM 2331 O O . SER B 1 124 ? 0.353 0.293 17.984 1 97.81 124 SER B O 1
ATOM 2333 N N . ALA B 1 125 ? 1.631 -1.063 16.797 1 97.5 125 ALA B N 1
ATOM 2334 C CA . ALA B 1 125 ? 2.844 -0.274 17 1 97.5 125 ALA B CA 1
ATOM 2335 C C . ALA B 1 125 ? 2.701 1.115 16.391 1 97.5 125 ALA B C 1
ATOM 2337 O O . ALA B 1 125 ? 3.008 2.121 17.031 1 97.5 125 ALA B O 1
ATOM 2338 N N . VAL B 1 126 ? 2.207 1.172 15.148 1 97.38 126 VAL B N 1
ATOM 2339 C CA . VAL B 1 126 ? 2.045 2.439 14.445 1 97.38 126 VAL B CA 1
ATOM 2340 C C . VAL B 1 126 ? 1.02 3.307 15.172 1 97.38 126 VAL B C 1
ATOM 2342 O O . VAL B 1 126 ? 1.233 4.508 15.359 1 97.38 126 VAL B O 1
ATOM 2345 N N . TYR B 1 127 ? -0.084 2.68 15.555 1 96.25 127 TYR B N 1
ATOM 2346 C CA . TYR B 1 127 ? -1.14 3.41 16.25 1 96.25 127 TYR B CA 1
ATOM 2347 C C . TYR B 1 127 ? -0.643 3.949 17.578 1 96.25 127 TYR B C 1
ATOM 2349 O O . TYR B 1 127 ? -1.021 5.051 18 1 96.25 127 TYR B O 1
ATOM 2357 N N . ALA B 1 128 ? 0.21 3.211 18.281 1 95.25 128 ALA B N 1
ATOM 2358 C CA . ALA B 1 128 ? 0.793 3.645 19.547 1 95.25 128 ALA B CA 1
ATOM 2359 C C . ALA B 1 128 ? 1.704 4.852 19.344 1 95.25 128 ALA B C 1
ATOM 2361 O O . ALA B 1 128 ? 1.979 5.594 20.297 1 95.25 128 ALA B O 1
ATOM 2362 N N . LEU B 1 129 ? 2.205 5.023 18.172 1 93.31 129 LEU B N 1
ATOM 2363 C CA . LEU B 1 129 ? 3.104 6.129 17.844 1 93.31 129 LEU B CA 1
ATOM 2364 C C . LEU B 1 129 ? 2.314 7.367 17.438 1 93.31 129 LEU B C 1
ATOM 2366 O O . LEU B 1 129 ? 2.881 8.312 16.891 1 93.31 129 LEU B O 1
ATOM 2370 N N . SER B 1 130 ? 1.074 7.293 17.781 1 87.88 130 SER B N 1
ATOM 2371 C CA . SER B 1 130 ? 0.242 8.43 17.406 1 87.88 130 SER B CA 1
ATOM 2372 C C . SER B 1 130 ? 0.808 9.734 17.984 1 87.88 130 SER B C 1
ATOM 2374 O O . SER B 1 130 ? 1.275 9.766 19.125 1 87.88 130 SER B O 1
ATOM 2376 N N . ALA B 1 131 ? 0.916 10.852 17.219 1 83.12 131 ALA B N 1
ATOM 2377 C CA . ALA B 1 131 ? 1.375 12.188 17.578 1 83.12 131 ALA B CA 1
ATOM 2378 C C . ALA B 1 131 ? 2.885 12.32 17.406 1 83.12 131 ALA B C 1
ATOM 2380 O O . ALA B 1 131 ? 3.451 13.398 17.609 1 83.12 131 ALA B O 1
ATOM 2381 N N . ARG B 1 132 ? 3.508 11.125 17.109 1 88.62 132 ARG B N 1
ATOM 2382 C CA . ARG B 1 132 ? 4.941 11.195 16.844 1 88.62 132 ARG B CA 1
ATOM 2383 C C . ARG B 1 132 ? 5.215 11.523 15.383 1 88.62 132 ARG B C 1
ATOM 2385 O O . ARG B 1 132 ? 4.516 11.047 14.492 1 88.62 132 ARG B O 1
ATOM 2392 N N . PRO B 1 133 ? 6.238 12.273 15.156 1 82.38 133 PRO B N 1
ATOM 2393 C CA . PRO B 1 133 ? 6.508 12.742 13.797 1 82.38 133 PRO B CA 1
ATOM 2394 C C . PRO B 1 133 ? 6.922 11.609 12.859 1 82.38 133 PRO B C 1
ATOM 2396 O O . PRO B 1 133 ? 6.785 11.727 11.641 1 82.38 133 PRO B O 1
ATOM 2399 N N . PHE B 1 134 ? 7.418 10.508 13.398 1 90.06 134 PHE B N 1
ATOM 2400 C CA . PHE B 1 134 ? 7.93 9.453 12.539 1 90.06 134 PHE B CA 1
ATOM 2401 C C . PHE B 1 134 ? 6.879 8.367 12.328 1 90.06 134 PHE B C 1
ATOM 2403 O O . PHE B 1 134 ? 7.156 7.332 11.719 1 90.06 134 PHE B O 1
ATOM 2410 N N . GLN B 1 135 ? 5.668 8.5 12.789 1 94.38 135 GLN B N 1
ATOM 2411 C CA . GLN B 1 135 ? 4.605 7.504 12.672 1 94.38 135 GLN B CA 1
ATOM 2412 C C . GLN B 1 135 ? 4.398 7.094 11.219 1 94.38 135 GLN B C 1
ATOM 2414 O O . GLN B 1 135 ? 4.391 5.906 10.898 1 94.38 135 GLN B O 1
ATOM 2419 N N . ARG B 1 136 ? 4.25 8.102 10.336 1 94.44 136 ARG B N 1
ATOM 2420 C CA . ARG B 1 136 ? 4.016 7.848 8.914 1 94.44 136 ARG B CA 1
ATOM 2421 C C . ARG B 1 136 ? 5.18 7.086 8.289 1 94.44 136 ARG B C 1
ATOM 2423 O O . ARG B 1 136 ? 4.973 6.16 7.504 1 94.44 136 ARG B O 1
ATOM 2430 N N . PHE B 1 137 ? 6.379 7.469 8.68 1 94.75 137 PHE B N 1
ATOM 2431 C CA . PHE B 1 137 ? 7.598 6.832 8.195 1 94.75 137 PHE B CA 1
ATOM 2432 C C . PHE B 1 137 ? 7.629 5.359 8.586 1 94.75 137 PHE B C 1
ATOM 2434 O O . PHE B 1 137 ? 7.852 4.492 7.734 1 94.75 137 PHE B O 1
ATOM 2441 N N . ILE B 1 138 ? 7.344 5.035 9.797 1 96.5 138 ILE B N 1
ATOM 2442 C CA . ILE B 1 138 ? 7.336 3.666 10.305 1 96.5 138 ILE B CA 1
ATOM 2443 C C . ILE B 1 138 ? 6.211 2.877 9.641 1 96.5 138 ILE B C 1
ATOM 2445 O O . ILE B 1 138 ? 6.402 1.726 9.242 1 96.5 138 ILE B O 1
ATOM 2449 N N . GLY B 1 139 ? 5.047 3.475 9.57 1 97.56 139 GLY B N 1
ATOM 2450 C CA . GLY B 1 139 ? 3.943 2.834 8.867 1 97.56 139 GLY B CA 1
ATOM 2451 C C . GLY B 1 139 ? 4.281 2.463 7.438 1 97.56 139 GLY B C 1
ATOM 2452 O O . GLY B 1 139 ? 3.982 1.352 6.992 1 97.56 139 GLY B O 1
ATOM 2453 N N . GLY B 1 140 ? 4.875 3.396 6.703 1 97 140 GLY B N 1
ATOM 2454 C CA . GLY B 1 140 ? 5.285 3.139 5.332 1 97 140 GLY B CA 1
ATOM 2455 C C . GLY B 1 140 ? 6.305 2.021 5.219 1 97 140 GLY B C 1
ATOM 2456 O O . GLY B 1 140 ? 6.223 1.188 4.312 1 97 140 GLY B O 1
ATOM 2457 N N . MET B 1 141 ? 7.281 2.004 6.145 1 97.75 141 MET B N 1
ATOM 2458 C CA . MET B 1 141 ? 8.297 0.951 6.152 1 97.75 141 MET B CA 1
ATOM 2459 C C . MET B 1 141 ? 7.656 -0.417 6.375 1 97.75 141 MET B C 1
ATOM 2461 O O . MET B 1 141 ? 8 -1.385 5.695 1 97.75 141 MET B O 1
ATOM 2465 N N . LEU B 1 142 ? 6.781 -0.448 7.297 1 98.31 142 LEU B N 1
ATOM 2466 C CA . LEU B 1 142 ? 6.121 -1.712 7.605 1 98.31 142 LEU B CA 1
ATOM 2467 C C . LEU B 1 142 ? 5.254 -2.172 6.438 1 98.31 142 LEU B C 1
ATOM 2469 O O . LEU B 1 142 ? 5.188 -3.367 6.141 1 98.31 142 LEU B O 1
ATOM 2473 N N . LEU B 1 143 ? 4.562 -1.223 5.84 1 98.5 143 LEU B N 1
ATOM 2474 C CA . LEU B 1 143 ? 3.764 -1.57 4.668 1 98.5 143 LEU B CA 1
ATOM 2475 C C . LEU B 1 143 ? 4.645 -2.131 3.557 1 98.5 143 LEU B C 1
ATOM 2477 O O . LEU B 1 143 ? 4.312 -3.15 2.949 1 98.5 143 LEU B O 1
ATOM 2481 N N . ALA B 1 144 ? 5.793 -1.487 3.264 1 98.56 144 ALA B N 1
ATOM 2482 C CA . ALA B 1 144 ? 6.727 -1.969 2.25 1 98.56 144 ALA B CA 1
ATOM 2483 C C . ALA B 1 144 ? 7.25 -3.359 2.604 1 98.56 144 ALA B C 1
ATOM 2485 O O . ALA B 1 144 ? 7.289 -4.25 1.751 1 98.56 144 ALA B O 1
ATOM 2486 N N . ALA B 1 145 ? 7.637 -3.547 3.826 1 98.5 145 ALA B N 1
ATOM 2487 C CA . ALA B 1 145 ? 8.086 -4.859 4.285 1 98.5 145 ALA B CA 1
ATOM 2488 C C . ALA B 1 145 ? 6.98 -5.902 4.133 1 98.5 145 ALA B C 1
ATOM 2490 O O . ALA B 1 145 ? 7.25 -7.059 3.807 1 98.5 145 ALA B O 1
ATOM 2491 N N . GLY B 1 146 ? 5.785 -5.492 4.434 1 98.69 146 GLY B N 1
ATOM 2492 C CA . GLY B 1 146 ? 4.645 -6.383 4.309 1 98.69 146 GLY B CA 1
ATOM 2493 C C . GLY B 1 146 ? 4.426 -6.871 2.889 1 98.69 146 GLY B C 1
ATOM 2494 O O . GLY B 1 146 ? 4.012 -8.016 2.676 1 98.69 146 GLY B O 1
ATOM 2495 N N . VAL B 1 147 ? 4.637 -6.004 1.903 1 98.69 147 VAL B N 1
ATOM 2496 C CA . VAL B 1 147 ? 4.527 -6.41 0.505 1 98.69 147 VAL B CA 1
ATOM 2497 C C . VAL B 1 147 ? 5.488 -7.562 0.224 1 98.69 147 VAL B C 1
ATOM 2499 O O . VAL B 1 147 ? 5.117 -8.547 -0.415 1 98.69 147 VAL B O 1
ATOM 2502 N N . VAL B 1 148 ? 6.711 -7.461 0.682 1 98.56 148 VAL B N 1
ATOM 2503 C CA . VAL B 1 148 ? 7.715 -8.5 0.487 1 98.56 148 VAL B CA 1
ATOM 2504 C C . VAL B 1 148 ? 7.312 -9.758 1.247 1 98.56 148 VAL B C 1
ATOM 2506 O O . VAL B 1 148 ? 7.445 -10.875 0.734 1 98.56 148 VAL B O 1
ATOM 2509 N N . LEU B 1 149 ? 6.82 -9.57 2.488 1 98.38 149 LEU B N 1
ATOM 2510 C CA . LEU B 1 149 ? 6.348 -10.703 3.273 1 98.38 149 LEU B CA 1
ATOM 2511 C C . LEU B 1 149 ? 5.309 -11.508 2.5 1 98.38 149 LEU B C 1
ATOM 2513 O O . LEU B 1 149 ? 5.402 -12.734 2.408 1 98.38 149 LEU B O 1
ATOM 2517 N N . VAL B 1 150 ? 4.328 -10.867 1.96 1 98.44 150 VAL B N 1
ATOM 2518 C CA . VAL B 1 150 ? 3.252 -11.531 1.232 1 98.44 150 VAL B CA 1
ATOM 2519 C C . VAL B 1 150 ? 3.824 -12.273 0.025 1 98.44 150 VAL B C 1
ATOM 2521 O O . VAL B 1 150 ? 3.398 -13.383 -0.287 1 98.44 150 VAL B O 1
ATOM 2524 N N . ALA B 1 151 ? 4.797 -11.688 -0.664 1 97.5 151 ALA B N 1
ATOM 2525 C CA . ALA B 1 151 ? 5.406 -12.312 -1.838 1 97.5 151 ALA B CA 1
ATOM 2526 C C . ALA B 1 151 ? 6.141 -13.594 -1.461 1 97.5 151 ALA B C 1
ATOM 2528 O O . ALA B 1 151 ? 6.215 -14.531 -2.26 1 97.5 151 ALA B O 1
ATOM 2529 N N . LEU B 1 152 ? 6.668 -13.664 -0.284 1 97.75 152 LEU B N 1
ATOM 2530 C CA . LEU B 1 152 ? 7.504 -14.781 0.132 1 97.75 152 LEU B CA 1
ATOM 2531 C C . LEU B 1 152 ? 6.66 -15.898 0.743 1 97.75 152 LEU B C 1
ATOM 2533 O O . LEU B 1 152 ? 7.141 -17.016 0.937 1 97.75 152 LEU B O 1
ATOM 2537 N N . LEU B 1 153 ? 5.406 -15.633 1.114 1 97.56 153 LEU B N 1
ATOM 2538 C CA . LEU B 1 153 ? 4.523 -16.641 1.696 1 97.56 153 LEU B CA 1
ATOM 2539 C C . LEU B 1 153 ? 3.936 -17.531 0.613 1 97.56 153 LEU B C 1
ATOM 2541 O O . LEU B 1 153 ? 3.707 -17.094 -0.514 1 97.56 153 LEU B O 1
ATOM 2545 N N . PRO B 1 154 ? 3.67 -18.766 0.935 1 95.5 154 PRO B N 1
ATOM 2546 C CA . PRO B 1 154 ? 3.207 -19.734 -0.056 1 95.5 154 PRO B CA 1
ATOM 2547 C C . PRO B 1 154 ? 1.708 -19.641 -0.326 1 95.5 154 PRO B C 1
ATOM 2549 O O . PRO B 1 154 ? 0.968 -20.594 -0.074 1 95.5 154 PRO B O 1
ATOM 2552 N N . TYR B 1 155 ? 1.25 -18.562 -0.845 1 95.12 155 TYR B N 1
ATOM 2553 C CA . TYR B 1 155 ? -0.133 -18.438 -1.293 1 95.12 155 TYR B CA 1
ATOM 2554 C C . TYR B 1 155 ? -0.38 -19.281 -2.537 1 95.12 155 TYR B C 1
ATOM 2556 O O . TYR B 1 155 ? 0.444 -19.312 -3.455 1 95.12 155 TYR B O 1
ATOM 2564 N N . ARG B 1 156 ? -1.5 -19.984 -2.539 1 90.75 156 ARG B N 1
ATOM 2565 C CA . ARG B 1 156 ? -1.876 -20.812 -3.672 1 90.75 156 ARG B CA 1
ATOM 2566 C C . ARG B 1 156 ? -2.439 -19.984 -4.812 1 90.75 156 ARG B C 1
ATOM 2568 O O . ARG B 1 156 ? -2.297 -20.328 -5.984 1 90.75 156 ARG B O 1
ATOM 2575 N N . THR B 1 157 ? -3.199 -18.922 -4.457 1 88.69 157 THR B N 1
ATOM 2576 C CA . THR B 1 157 ? -3.842 -18.062 -5.449 1 88.69 157 THR B CA 1
ATOM 2577 C C . THR B 1 157 ? -3.52 -16.594 -5.195 1 88.69 157 THR B C 1
ATOM 2579 O O . THR B 1 157 ? -3.303 -16.203 -4.051 1 88.69 157 THR B O 1
ATOM 2582 N N . GLU B 1 158 ? -3.568 -15.797 -6.289 1 93.12 158 GLU B N 1
ATOM 2583 C CA . GLU B 1 158 ? -3.295 -14.367 -6.199 1 93.12 158 GLU B CA 1
ATOM 2584 C C . GLU B 1 158 ? -4.441 -13.625 -5.516 1 93.12 158 GLU B C 1
ATOM 2586 O O . GLU B 1 158 ? -4.246 -12.539 -4.969 1 93.12 158 GLU B O 1
ATOM 2591 N N . TRP B 1 159 ? -5.57 -14.273 -5.547 1 93.19 159 TRP B N 1
ATOM 2592 C CA . TRP B 1 159 ? -6.742 -13.672 -4.922 1 93.19 159 TRP B CA 1
ATOM 2593 C C . TRP B 1 159 ? -6.508 -13.438 -3.436 1 93.19 159 TRP B C 1
ATOM 2595 O O . TRP B 1 159 ? -6.734 -12.328 -2.93 1 93.19 159 TRP B O 1
ATOM 2605 N N . MET B 1 160 ? -6 -14.406 -2.758 1 96.5 160 MET B N 1
ATOM 2606 C CA . MET B 1 160 ? -5.801 -14.305 -1.316 1 96.5 160 MET B CA 1
ATOM 2607 C C . MET B 1 160 ? -4.617 -13.398 -0.998 1 96.5 160 MET B C 1
ATOM 2609 O O . MET B 1 160 ? -4.625 -12.688 0.012 1 96.5 160 MET B O 1
ATOM 2613 N N . SER B 1 161 ? -3.6 -13.406 -1.811 1 97.12 161 SER B N 1
ATOM 2614 C CA . SER B 1 161 ? -2.504 -12.461 -1.621 1 97.12 161 SER B CA 1
ATOM 2615 C C . SER B 1 161 ? -2.988 -11.023 -1.764 1 97.12 161 SER B C 1
ATOM 2617 O O . SER B 1 161 ? -2.559 -10.141 -1.017 1 97.12 161 SER B O 1
ATOM 2619 N N . ALA B 1 162 ? -3.869 -10.773 -2.727 1 98.19 162 ALA B N 1
ATOM 2620 C CA . ALA B 1 162 ? -4.426 -9.438 -2.916 1 98.19 162 ALA B CA 1
ATOM 2621 C C . ALA B 1 162 ? -5.246 -9.008 -1.704 1 98.19 162 ALA B C 1
ATOM 2623 O O . ALA B 1 162 ? -5.113 -7.879 -1.224 1 98.19 162 ALA B O 1
ATOM 2624 N N . VAL B 1 163 ? -6.07 -9.891 -1.234 1 98.38 163 VAL B N 1
ATOM 2625 C CA . VAL B 1 163 ? -6.895 -9.594 -0.067 1 98.38 163 VAL B CA 1
ATOM 2626 C C . VAL B 1 163 ? -6 -9.32 1.14 1 98.38 163 VAL B C 1
ATOM 2628 O O . VAL B 1 163 ? -6.277 -8.414 1.928 1 98.38 163 VAL B O 1
ATOM 2631 N N . SER B 1 164 ? -4.953 -10.086 1.288 1 98.62 164 SER B N 1
ATOM 2632 C CA . SER B 1 164 ? -4.008 -9.883 2.381 1 98.62 164 SER B CA 1
ATOM 2633 C C . SER B 1 164 ? -3.355 -8.508 2.299 1 98.62 164 SER B C 1
ATOM 2635 O O . SER B 1 164 ? -3.205 -7.828 3.316 1 98.62 164 SER B O 1
ATOM 2637 N N . LEU B 1 165 ? -2.996 -8.117 1.148 1 98.75 165 LEU B N 1
ATOM 2638 C CA . LEU B 1 165 ? -2.365 -6.816 0.958 1 98.75 165 LEU B CA 1
ATOM 2639 C C . LEU B 1 165 ? -3.354 -5.688 1.238 1 98.75 165 LEU B C 1
ATOM 2641 O O . LEU B 1 165 ? -2.994 -4.684 1.858 1 98.75 165 LEU B O 1
ATOM 2645 N N . LEU B 1 166 ? -4.551 -5.824 0.729 1 98.81 166 LEU B N 1
ATOM 2646 C CA . LEU B 1 166 ? -5.582 -4.824 0.982 1 98.81 166 LEU B CA 1
ATOM 2647 C C . LEU B 1 166 ? -5.883 -4.719 2.475 1 98.81 166 LEU B C 1
ATOM 2649 O O . LEU B 1 166 ? -6.078 -3.617 2.994 1 98.81 166 LEU B O 1
ATOM 2653 N N . PHE B 1 167 ? -5.949 -5.91 3.125 1 98.75 167 PHE B N 1
ATOM 2654 C CA . PHE B 1 167 ? -6.148 -5.918 4.57 1 98.75 167 PHE B CA 1
ATOM 2655 C C . PHE B 1 167 ? -5.035 -5.148 5.273 1 98.75 167 PHE B C 1
ATOM 2657 O O . PHE B 1 167 ? -5.297 -4.363 6.188 1 98.75 167 PHE B O 1
ATOM 2664 N N . MET B 1 168 ? -3.844 -5.379 4.898 1 98.75 168 MET B N 1
ATOM 2665 C CA . MET B 1 168 ? -2.695 -4.68 5.469 1 98.75 168 MET B CA 1
ATOM 2666 C C . MET B 1 168 ? -2.775 -3.184 5.188 1 98.75 168 MET B C 1
ATOM 2668 O O . MET B 1 168 ? -2.545 -2.365 6.078 1 98.75 168 MET B O 1
ATOM 2672 N N . LEU B 1 169 ? -3.055 -2.797 3.963 1 98.56 169 LEU B N 1
ATOM 2673 C CA . LEU B 1 169 ? -3.215 -1.39 3.609 1 98.56 169 LEU B CA 1
ATOM 2674 C C . LEU B 1 169 ? -4.281 -0.73 4.477 1 98.56 169 LEU B C 1
ATOM 2676 O O . LEU B 1 169 ? -4.078 0.373 4.988 1 98.56 169 LEU B O 1
ATOM 2680 N N . LYS B 1 170 ? -5.398 -1.412 4.648 1 98.12 170 LYS B N 1
ATOM 2681 C CA . LYS B 1 170 ? -6.547 -0.896 5.387 1 98.12 170 LYS B CA 1
ATOM 2682 C C . LYS B 1 170 ? -6.195 -0.658 6.852 1 98.12 170 LYS B C 1
ATOM 2684 O O . LYS B 1 170 ? -6.465 0.416 7.395 1 98.12 170 LYS B O 1
ATOM 2689 N N . VAL B 1 171 ? -5.59 -1.628 7.473 1 98.31 171 VAL B N 1
ATOM 2690 C CA . VAL B 1 171 ? -5.477 -1.614 8.93 1 98.31 171 VAL B CA 1
ATOM 2691 C C . VAL B 1 171 ? -4.133 -1.014 9.336 1 98.31 171 VAL B C 1
ATOM 2693 O O . VAL B 1 171 ? -4.078 -0.148 10.211 1 98.31 171 VAL B O 1
ATOM 2696 N N . LEU B 1 172 ? -3.084 -1.419 8.734 1 98.31 172 LEU B N 1
ATOM 2697 C CA . LEU B 1 172 ? -1.729 -1.059 9.133 1 98.31 172 LEU B CA 1
ATOM 2698 C C . LEU B 1 172 ? -1.396 0.368 8.711 1 98.31 172 LEU B C 1
ATOM 2700 O O . LEU B 1 172 ? -0.658 1.071 9.406 1 98.31 172 LEU B O 1
ATOM 2704 N N . TYR B 1 173 ? -1.957 0.797 7.598 1 97.94 173 TYR B N 1
ATOM 2705 C CA . TYR B 1 173 ? -1.499 2.102 7.137 1 97.94 173 TYR B CA 1
ATOM 2706 C C . TYR B 1 173 ? -2.646 3.104 7.105 1 97.94 173 TYR B C 1
ATOM 2708 O O . TYR B 1 173 ? -2.648 4.078 7.859 1 97.94 173 TYR B O 1
ATOM 2716 N N . SER B 1 174 ? -3.629 2.877 6.23 1 97.06 174 SER B N 1
ATOM 2717 C CA . SER B 1 174 ? -4.672 3.883 6.078 1 97.06 174 SER B CA 1
ATOM 2718 C C . SER B 1 174 ? -5.363 4.172 7.406 1 97.06 174 SER B C 1
ATOM 2720 O O . SER B 1 174 ? -5.699 5.324 7.699 1 97.06 174 SER B O 1
ATOM 2722 N N . PHE B 1 175 ? -5.539 3.188 8.25 1 96.12 175 PHE B N 1
ATOM 2723 C CA . PHE B 1 175 ? -6.211 3.393 9.523 1 96.12 175 PHE B CA 1
ATOM 2724 C C . PHE B 1 175 ? -5.215 3.826 10.594 1 96.12 175 PHE B C 1
ATOM 2726 O O . PHE B 1 175 ? -5.418 4.84 11.266 1 96.12 175 PHE B O 1
ATOM 2733 N N . ALA B 1 176 ? -4.191 3.102 10.812 1 96.81 176 ALA B N 1
ATOM 2734 C CA . ALA B 1 176 ? -3.332 3.244 11.992 1 96.81 176 ALA B CA 1
ATOM 2735 C C . ALA B 1 176 ? -2.574 4.566 11.953 1 96.81 176 ALA B C 1
ATOM 2737 O O . ALA B 1 176 ? -2.195 5.098 13 1 96.81 176 ALA B O 1
ATOM 2738 N N . VAL B 1 177 ? -2.291 5.051 10.812 1 95.12 177 VAL B N 1
ATOM 2739 C CA . VAL B 1 177 ? -1.573 6.316 10.672 1 95.12 177 VAL B CA 1
ATOM 2740 C C . VAL B 1 177 ? -2.545 7.48 10.844 1 95.12 177 VAL B C 1
ATOM 2742 O O . VAL B 1 177 ? -3.635 7.477 10.266 1 95.12 177 VAL B O 1
ATOM 2745 N N . ASP B 1 178 ? -2.201 8.453 11.656 1 92.44 178 ASP B N 1
ATOM 2746 C CA . ASP B 1 178 ? -2.939 9.711 11.75 1 92.44 178 ASP B CA 1
ATOM 2747 C C . ASP B 1 178 ? -2.576 10.648 10.602 1 92.44 178 ASP B C 1
ATOM 2749 O O . ASP B 1 178 ? -1.53 11.305 10.641 1 92.44 178 ASP B O 1
ATOM 2753 N N . HIS B 1 179 ? -3.447 10.805 9.695 1 90.25 179 HIS B N 1
ATOM 2754 C CA . HIS B 1 179 ? -3.15 11.531 8.469 1 90.25 179 HIS B CA 1
ATOM 2755 C C . HIS B 1 179 ? -3.453 13.016 8.617 1 90.25 179 HIS B C 1
ATOM 2757 O O . HIS B 1 179 ? -3.094 13.82 7.754 1 90.25 179 HIS B O 1
ATOM 2763 N N . GLU B 1 180 ? -4.09 13.406 9.633 1 83.06 180 GLU B N 1
ATOM 2764 C CA . GLU B 1 180 ? -4.527 14.781 9.828 1 83.06 180 GLU B CA 1
ATOM 2765 C C . GLU B 1 180 ? -3.734 15.469 10.938 1 83.06 180 GLU B C 1
ATOM 2767 O O . GLU B 1 180 ? -3.791 16.688 11.086 1 83.06 180 GLU B O 1
ATOM 2772 N N . GLY B 1 181 ? -2.877 14.812 11.625 1 75.06 181 GLY B N 1
ATOM 2773 C CA . GLY B 1 181 ? -2.115 15.391 12.719 1 75.06 181 GLY B CA 1
ATOM 2774 C C . GLY B 1 181 ? -2.979 15.805 13.898 1 75.06 181 GLY B C 1
ATOM 2775 O O . GLY B 1 181 ? -2.668 16.781 14.594 1 75.06 181 GLY B O 1
ATOM 2776 N N . ARG B 1 182 ? -4.082 15.383 14.141 1 64.94 182 ARG B N 1
ATOM 2777 C CA . ARG B 1 182 ? -5.012 15.82 15.18 1 64.94 182 ARG B CA 1
ATOM 2778 C C . ARG B 1 182 ? -4.66 15.188 16.531 1 64.94 182 ARG B C 1
ATOM 2780 O O . ARG B 1 182 ? -5.008 15.727 17.578 1 64.94 182 ARG B O 1
ATOM 2787 N N . ASN B 1 183 ? -4.07 14.195 16.578 1 56 183 ASN B N 1
ATOM 2788 C CA . ASN B 1 183 ? -3.738 13.578 17.859 1 56 183 ASN B CA 1
ATOM 2789 C C . ASN B 1 183 ? -2.609 14.328 18.562 1 56 183 ASN B C 1
ATOM 2791 O O . ASN B 1 183 ? -2.338 14.086 19.75 1 56 183 ASN B O 1
ATOM 2795 N N . ALA B 1 184 ? -1.886 15.312 18.031 1 53.91 184 ALA B N 1
ATOM 2796 C CA . ALA B 1 184 ? -0.808 16.047 18.688 1 53.91 184 ALA B CA 1
ATOM 2797 C C . ALA B 1 184 ? -1.351 16.953 19.797 1 53.91 184 ALA B C 1
ATOM 2799 O O . ALA B 1 184 ? -0.637 17.281 20.75 1 53.91 184 ALA B O 1
ATOM 2800 N N . GLY B 1 185 ? -2.557 17.547 19.812 1 41.31 185 GLY B N 1
ATOM 2801 C CA . GLY B 1 185 ? -3.012 18.578 20.719 1 41.31 185 GLY B CA 1
ATOM 2802 C C . GLY B 1 185 ? -3.416 18.047 22.078 1 41.31 185 GLY B C 1
ATOM 2803 O O . GLY B 1 185 ? -3.699 18.812 23 1 41.31 185 GLY B O 1
ATOM 2804 N N . THR B 1 186 ? -4.02 16.922 22.172 1 42.34 186 THR B N 1
ATOM 2805 C CA . THR B 1 186 ? -4.746 16.734 23.422 1 42.34 186 THR B CA 1
ATOM 2806 C C . THR B 1 186 ? -3.775 16.547 24.578 1 42.34 186 THR B C 1
ATOM 2808 O O . THR B 1 186 ? -4.195 16.25 25.703 1 42.34 186 THR B O 1
ATOM 2811 N N . GLY B 1 187 ? -2.504 16.594 24.422 1 37.19 187 GLY B N 1
ATOM 2812 C CA . GLY B 1 187 ? -1.739 16.562 25.656 1 37.19 187 GLY B CA 1
ATOM 2813 C C . GLY B 1 187 ? -1.951 17.781 26.531 1 37.19 187 GLY B C 1
ATOM 2814 O O . GLY B 1 187 ? -1.428 17.844 27.641 1 37.19 187 GLY B O 1
ATOM 2815 N N . ASN B 1 188 ? -2.162 19 25.969 1 34.78 188 ASN B N 1
ATOM 2816 C CA . ASN B 1 188 ? -2.141 20.094 26.938 1 34.78 188 ASN B CA 1
ATOM 2817 C C . ASN B 1 188 ? -3.426 20.141 27.75 1 34.78 188 ASN B C 1
ATOM 2819 O O . ASN B 1 188 ? -3.807 21.203 28.266 1 34.78 188 ASN B O 1
ATOM 2823 N N . GLY B 1 189 ? -4.371 19.25 27.75 1 31.83 189 GLY B N 1
ATOM 2824 C CA . GLY B 1 189 ? -5.516 19.547 28.594 1 31.83 189 GLY B CA 1
ATOM 2825 C C . GLY B 1 189 ? -5.145 19.75 30.047 1 31.83 189 GLY B C 1
ATOM 2826 O O . GLY B 1 189 ? -6.02 19.875 30.906 1 31.83 189 GLY B O 1
ATOM 2827 N N . ALA B 1 190 ? -4.156 19.141 30.625 1 36.78 190 ALA B N 1
ATOM 2828 C CA . ALA B 1 190 ? -4.258 19.375 32.062 1 36.78 190 ALA B CA 1
ATOM 2829 C C . ALA B 1 190 ? -3.936 20.828 32.406 1 36.78 190 ALA B C 1
ATOM 2831 O O . ALA B 1 190 ? -2.84 21.312 32.094 1 36.78 190 ALA B O 1
ATOM 2832 N N . PRO B 1 191 ? -4.98 21.812 32.531 1 28.8 191 PRO B N 1
ATOM 2833 C CA . PRO B 1 191 ? -4.57 22.891 33.438 1 28.8 191 PRO B CA 1
ATOM 2834 C C . PRO B 1 191 ? -4.113 22.359 34.781 1 28.8 191 PRO B C 1
ATOM 2836 O O . PRO B 1 191 ? -4.504 21.266 35.188 1 28.8 191 PRO B O 1
#

Nearest PDB structures (foldseek):
  4zva-assembly1_B  TM=3.431E-01  e=9.817E+00  Escherichia coli K-12

Organism: NCBI:txid582686

Solvent-accessible surface area (backbone atoms only — not comparable to full-atom values): 19601 Å² total; per-residue (Å²): 135,79,75,61,54,42,77,46,58,77,91,41,27,84,54,46,5,55,50,39,39,56,70,57,50,51,50,26,53,46,47,4,48,48,48,30,48,49,48,48,68,71,40,55,79,63,50,67,90,50,60,66,66,38,48,50,51,30,42,52,50,41,19,50,36,40,20,37,28,26,28,29,43,32,69,35,22,46,49,50,36,62,74,37,61,66,57,43,53,48,54,59,73,65,63,54,57,56,45,50,36,22,57,51,52,70,51,55,44,70,53,32,44,53,52,43,51,51,28,50,54,47,14,50,54,28,39,70,32,62,64,45,91,56,27,55,29,53,26,39,40,50,51,54,50,45,46,50,50,58,46,69,39,86,60,87,49,49,63,59,52,33,51,51,50,41,43,33,44,18,46,24,34,33,46,26,38,75,84,78,64,68,63,57,63,70,72,75,61,76,126,133,80,76,60,55,41,77,46,57,78,91,41,28,85,53,46,4,54,49,39,39,54,70,56,52,52,49,25,53,46,47,4,48,47,47,31,47,50,49,48,70,71,40,55,79,64,50,66,91,50,60,67,67,38,48,52,52,33,42,51,51,41,19,50,36,40,20,38,27,26,27,30,44,33,68,34,22,44,50,49,36,61,74,37,60,68,57,43,52,47,53,57,72,65,63,56,57,56,44,50,37,22,58,49,53,70,50,54,43,69,51,33,42,53,51,42,51,51,28,50,55,47,13,50,55,27,39,70,32,63,63,45,91,57,25,55,28,52,27,38,41,51,50,54,50,44,44,52,51,59,46,71,39,86,60,87,49,50,63,59,51,33,51,51,49,41,45,31,45,17,46,22,34,32,48,26,38,75,84,76,63,68,62,56,63,70,72,70,65,74,125

Secondary structure (DSSP, 8-state):
--TTEEEPPGGGHHHH-SEEEHHHHHHHHHHHHHHHHHHHHH-GGGTTTS-HHHHHHHHHHHHHHHHHHHHTTSHHHHHHHHH-HHHHHHHHHT--HHHHHHHHHT--HHHHHHHHHHHHHHHHHHHHTTT-TTHHHHHHHHHHHHHHHHHHS--S-HHHHHHHHHHHIIIIIIITS-SS-GGGGGGTT--/--TTEEEPPGGGHHHH-SEEEHHHHHHHHHHHHHHHHHHHHH-GGGTTTS-HHHHHHHHHHHHHHHHHHHHTTSHHHHHHHHT-HHHHHHHHHT--HHHHHHHHHT--HHHHHHHHHHHHHHHHHHHHTTT-TTHHHHHHHHHHHHHHHHHHS--S-HHHHHHHHHHHIIIIIIITS-SS-GGGGGGGG--

Foldseek 3Di:
DVPQKDQDDPVCCLQQAGIHGPVLVVVLQVQLLVLLVCLCVVCVVLPVPADPVLSVVLSVLSSVLRSLLSNLQDPRNLVRCLVPVVVLLVVLVPPPSLLSSCVSSVFDNPLSVVLNVLLSVLLVVLLVCQLPPCSLVSLVVSLVVSLVSLVPDDGPDVSSSVSSSSNSSSRNHSHSHNPPSPNNPPPPPDD/DVPQKDADDPVCCLQQAGIHGPVLVVVLQVQLLVQLVCLCVVCVVLPVPAPPVLSVVLSVLSSVLRSLLSNLQDPRNLVRCLVPVVVLLVVLVPPPSLLSSCVSSVFDNPLSVVLNVLLSVLLVVLLVCQLPPCSLVSLVVSLVVSLVSLVPDDGPDVSSSVSSSSNSSSRSHSHSHNPPSVNNPPPVPPD

Sequence (382 aa):
MLGNERTMPSFLHEVFGAKQSVGTILAIVAIGTGIACALWLGFPDSTVDLPAWRTALALLLIFDVGAGCAANFTASTNDFYAADRRKGWLFIAVHAHLPVIAALLGADLGPALAVWAFTISGASAVYALSARPFQRFIGGMLLAAGVVLVALLPYRTEWMSAVSLLFMLKVLYSFAVDHEGRNAGTGNGAPMLGNERTMPSFLHEVFGAKQSVGTILAIVAIGTGIACALWLGFPDSTVDLPAWRTALALLLIFDVGAGCAANFTASTNDFYAADRRKGWLFIAVHAHLPVIAALLGADLGPALAVWAFTISGASAVYALSARPFQRFIGGMLLAAGVVLVALLPYRTEWMSAVSLLFMLKVLYSFAVDHEGRNAGTGNGAP

pLDDT: mean 90.05, std 14.17, range [28.66, 98.81]